Protein AF-A0A3M1MQ37-F1 (afdb_monomer)

Radius of gyration: 35.26 Å; Cα contacts (8 Å, |Δi|>4): 298; chains: 1; bounding box: 109×69×105 Å

pLDDT: mean 79.99, std 17.13, range [30.27, 96.44]

Foldseek 3Di:
DDDDDDDDDDDDDDDDDDPPPPPPDPPCVVVLVVLLVQLLDPDLVSNLVSLLSLLQCAPVSLVVLVVQLPDPRPSSVQSSVLSNVCSVVVPHCDPVCVVLSSCSSPDALVSLLVCLLVVVLVSSLVSCVVCVVRLQVCLDPVNVVSLVSSQVSCVVVVHSVSSVSVLQSSCDDPDPDDNDDLSNLLSCLVSVHDDDPVQCPDQQSVLSSCVSVVNLVVSCVTPHDLVSLVCSCPVVVVLLVLVDVVSLCSVLPDDDDLVSLLSSLVSCVSNVNPVVSVVSVCVNPPHDPDPDD

Solvent-accessible surface area (backbone atoms only — not comparable to full-atom values): 16924 Å² total; per-residue (Å²): 138,90,85,88,89,81,92,84,91,85,87,85,85,91,77,80,84,77,82,78,71,77,79,70,69,78,74,60,63,64,58,50,52,53,26,55,58,28,36,61,43,92,48,65,70,48,19,38,51,19,49,51,52,46,45,64,52,34,78,78,33,44,69,58,30,60,57,35,37,73,40,92,48,65,54,28,13,51,45,21,47,55,47,44,49,38,50,74,72,64,56,67,64,46,79,92,47,37,70,74,57,54,50,59,80,64,75,47,57,70,52,41,39,51,30,42,71,72,68,36,44,70,59,36,38,50,50,37,73,77,32,56,72,44,22,55,53,37,58,33,86,89,26,48,67,54,54,50,48,35,46,50,42,16,48,74,73,74,39,44,72,62,29,47,64,46,52,52,60,38,44,50,58,87,71,89,90,49,87,68,47,73,62,53,50,45,48,27,59,73,52,77,46,83,66,61,75,76,48,64,69,33,50,51,51,46,31,50,38,35,38,73,74,68,38,49,75,59,34,76,74,47,84,45,55,56,66,59,46,42,46,36,34,68,77,66,65,42,35,64,53,35,74,39,66,74,52,40,35,55,73,71,50,91,82,86,53,71,71,55,47,52,53,50,22,53,44,21,44,69,32,67,38,50,74,66,15,49,59,44,47,33,71,74,74,42,72,78,83,63,86,72,133

Nearest PDB structures (foldseek):
  2uy1-assembly1_B  TM=3.150E-01  e=2.001E+00  Encephalitozoon cuniculi
  5cl4-assembly1_A  TM=2.671E-01  e=3.781E+00  Bacillus cereus
  6u1s-assembly1_A  TM=1.904E-01  e=1.688E+00  synthetic construct
  5clc-assembly1_A  TM=2.198E-01  e=3.473E+00  Bacillus cereus

Secondary structure (DSSP, 8-state):
---------------------------SHHHHHHHHHHTT-SSHHHHHHHHHHHHHHGGGTHHHHHHHTT-SSHHHHHHHHHHHHHHHTT----HHHHHHHTTTTS--HHHHHHHHHTT-HHHHHHHHHH-HHHHHHHHSTTTHHHHHHHHHHHHHTT-GGGTHHHHHHHT--SSSS----HHHHHHHHHHTPPPPHHHHT-HHHHHHHHHHTT-HHHHTTSS--HHHHHHHHHHS--GGGGGSHHHHHHHH-S--SHHHHHHHHHHHHHTT-HHHHHHHHHHHH-S-S----

Mean predicted aligned error: 13.3 Å

Structure (mmCIF, N/CA/C/O backbone):
data_AF-A0A3M1MQ37-F1
#
_entry.id   AF-A0A3M1MQ37-F1
#
loop_
_atom_site.group_PDB
_atom_site.id
_atom_site.type_symbol
_atom_site.label_atom_id
_atom_site.label_alt_id
_atom_site.label_comp_id
_atom_site.label_asym_id
_atom_site.label_entity_id
_atom_site.label_seq_id
_atom_site.pdbx_PDB_ins_code
_atom_site.Cartn_x
_atom_site.Cartn_y
_atom_site.Cartn_z
_atom_site.occupancy
_atom_site.B_iso_or_equiv
_atom_site.auth_seq_id
_atom_site.auth_comp_id
_atom_site.auth_asym_id
_atom_site.auth_atom_id
_atom_site.pdbx_PDB_model_num
ATOM 1 N N . MET A 1 1 ? -58.929 -50.418 49.409 1.00 37.06 1 MET A N 1
ATOM 2 C CA . MET A 1 1 ? -58.175 -50.393 50.677 1.00 37.06 1 MET A CA 1
ATOM 3 C C . MET A 1 1 ? -58.368 -49.010 51.269 1.00 37.06 1 MET A C 1
ATOM 5 O O . MET A 1 1 ? -58.091 -48.027 50.597 1.00 37.06 1 MET A O 1
ATOM 9 N N . VAL A 1 2 ? -59.009 -48.964 52.429 1.00 32.38 2 VAL A N 1
ATOM 10 C CA . VAL A 1 2 ? -59.400 -47.765 53.182 1.00 32.38 2 VAL A CA 1
ATOM 11 C C . VAL A 1 2 ? -58.194 -47.285 53.990 1.00 32.38 2 VAL A C 1
ATOM 13 O O . VAL A 1 2 ? -57.529 -48.146 54.546 1.00 32.38 2 VAL A O 1
ATOM 16 N N . VAL A 1 3 ? -57.938 -45.972 54.062 1.00 33.81 3 VAL A N 1
ATOM 17 C CA . VAL A 1 3 ? -57.889 -45.176 55.312 1.00 33.81 3 VAL A CA 1
ATOM 18 C C . VAL A 1 3 ? -57.999 -43.688 54.949 1.00 33.81 3 VAL A C 1
ATOM 20 O O . VAL A 1 3 ? -57.174 -43.135 54.229 1.00 33.81 3 VAL A O 1
ATOM 23 N N . ILE A 1 4 ? -59.051 -43.071 55.484 1.00 40.31 4 ILE A N 1
ATOM 24 C CA . ILE A 1 4 ? -59.265 -41.633 55.669 1.00 40.31 4 ILE A CA 1
ATOM 25 C C . ILE A 1 4 ? -58.696 -41.278 57.048 1.00 40.31 4 ILE A C 1
ATOM 27 O O . ILE A 1 4 ? -59.030 -41.974 58.005 1.00 40.31 4 ILE A O 1
ATOM 31 N N . ILE A 1 5 ? -57.948 -40.176 57.178 1.00 42.94 5 ILE A N 1
ATOM 32 C CA . ILE A 1 5 ? -57.921 -39.380 58.418 1.00 42.94 5 ILE A CA 1
ATOM 33 C C . ILE A 1 5 ? -58.070 -37.898 58.056 1.00 42.94 5 ILE A C 1
ATOM 35 O O . ILE A 1 5 ? -57.398 -37.371 57.173 1.00 42.94 5 ILE A O 1
ATOM 39 N N . LEU A 1 6 ? -59.016 -37.280 58.756 1.00 37.94 6 LEU A N 1
ATOM 40 C CA . LEU A 1 6 ? -59.502 -35.910 58.703 1.00 37.94 6 LEU A CA 1
ATOM 41 C C . LEU A 1 6 ? -58.988 -35.132 59.935 1.00 37.94 6 LEU A C 1
ATOM 43 O O . LEU A 1 6 ? -58.930 -35.698 61.021 1.00 37.94 6 LEU A O 1
ATOM 47 N N . LEU A 1 7 ? -58.808 -33.818 59.742 1.00 36.22 7 LEU A N 1
ATOM 48 C CA . LEU A 1 7 ? -59.095 -32.694 60.662 1.00 36.22 7 LEU A CA 1
ATOM 49 C C . LEU A 1 7 ? -58.171 -32.324 61.844 1.00 36.22 7 LEU A C 1
ATOM 51 O O . LEU A 1 7 ? -57.808 -33.130 62.691 1.00 36.22 7 LEU A O 1
ATOM 55 N N . GLY A 1 8 ? -57.985 -30.998 61.944 1.00 31.66 8 GLY A N 1
ATOM 56 C CA . GLY A 1 8 ? -57.583 -30.190 63.107 1.00 31.66 8 GLY A CA 1
ATOM 57 C C . GLY A 1 8 ? -56.680 -29.036 62.639 1.00 31.66 8 GLY A C 1
ATOM 58 O O . GLY A 1 8 ? -55.602 -29.307 62.140 1.00 31.66 8 GLY A O 1
ATOM 59 N N . GLY A 1 9 ? -57.008 -27.738 62.641 1.00 34.12 9 GLY A N 1
ATOM 60 C CA . GLY A 1 9 ? -57.938 -26.944 63.446 1.00 34.12 9 GLY A CA 1
ATOM 61 C C . GLY A 1 9 ? -57.140 -26.018 64.383 1.00 34.12 9 GLY A C 1
ATOM 62 O O . GLY A 1 9 ? -56.700 -26.490 65.423 1.00 34.12 9 GLY A O 1
ATOM 63 N N . GLY A 1 10 ? -56.959 -24.730 64.035 1.00 30.27 10 GLY A N 1
ATOM 64 C CA . GLY A 1 10 ? -56.422 -23.696 64.947 1.00 30.27 10 GLY A CA 1
ATOM 65 C C . GLY A 1 10 ? -55.659 -22.522 64.292 1.00 30.27 10 GLY A C 1
ATOM 66 O O . GLY A 1 10 ? -54.492 -22.658 63.949 1.00 30.27 10 GLY A O 1
ATOM 67 N N . LEU A 1 11 ? -56.314 -21.360 64.154 1.00 38.59 11 LEU A N 1
ATOM 68 C CA . LEU A 1 11 ? -55.718 -20.006 64.011 1.00 38.59 11 LEU A CA 1
ATOM 69 C C . LEU A 1 11 ? -55.225 -19.499 65.396 1.00 38.59 11 LEU A C 1
ATOM 71 O O . LEU A 1 11 ? -55.596 -20.127 66.389 1.00 38.59 11 LEU A O 1
ATOM 75 N N . PRO A 1 12 ? -54.648 -18.285 65.573 1.00 50.25 12 PRO A N 1
ATOM 76 C CA . PRO A 1 12 ? -53.708 -17.463 64.782 1.00 50.25 12 PRO A CA 1
ATOM 77 C C . PRO A 1 12 ? -52.490 -16.994 65.637 1.00 50.25 12 PRO A C 1
ATOM 79 O O . PRO A 1 12 ? -52.609 -16.885 66.854 1.00 50.25 12 PRO A O 1
ATOM 82 N N . GLN A 1 13 ? -51.353 -16.579 65.050 1.00 41.38 13 GLN A N 1
ATOM 83 C CA . GLN A 1 13 ? -50.449 -15.655 65.767 1.00 41.38 13 GLN A CA 1
ATOM 84 C C . GLN A 1 13 ? -49.540 -14.827 64.851 1.00 41.38 13 GLN A C 1
ATOM 86 O O . GLN A 1 13 ? -48.860 -15.343 63.970 1.00 41.38 13 GLN A O 1
ATOM 91 N N . ALA A 1 14 ? -49.555 -13.519 65.097 1.00 41.97 14 ALA A N 1
ATOM 92 C CA . ALA A 1 14 ? -48.733 -12.506 64.461 1.00 41.97 14 ALA A CA 1
ATOM 93 C C . ALA A 1 14 ? -47.276 -12.541 64.960 1.00 41.97 14 ALA A C 1
ATOM 95 O O . ALA A 1 14 ? -47.032 -12.585 66.164 1.00 41.97 14 ALA A O 1
ATOM 96 N N . ALA A 1 15 ? -46.327 -12.400 64.037 1.00 39.06 15 ALA A N 1
ATOM 97 C CA . ALA A 1 15 ? -44.983 -11.874 64.274 1.00 39.06 15 ALA A CA 1
ATOM 98 C C . ALA A 1 15 ? -44.539 -11.232 62.951 1.00 39.06 15 ALA A C 1
ATOM 100 O O . ALA A 1 15 ? -44.493 -11.902 61.928 1.00 39.06 15 ALA A O 1
ATOM 101 N N . ARG A 1 16 ? -44.587 -9.898 62.895 1.00 39.06 16 ARG A N 1
ATOM 102 C CA . ARG A 1 16 ? -43.418 -9.002 62.900 1.00 39.06 16 ARG A CA 1
ATOM 103 C C . ARG A 1 16 ? -42.647 -9.047 61.585 1.00 39.06 16 ARG A C 1
ATOM 105 O O . ARG A 1 16 ? -42.160 -10.090 61.175 1.00 39.06 16 ARG A O 1
ATOM 112 N N . GLY A 1 17 ? -42.601 -7.878 60.954 1.00 38.47 17 GLY A N 1
ATOM 113 C CA . GLY A 1 17 ? -41.919 -7.663 59.697 1.00 38.47 17 GLY A CA 1
ATOM 114 C C . GLY A 1 17 ? -40.439 -7.984 59.793 1.00 38.47 17 GLY A C 1
ATOM 115 O O . GLY A 1 17 ? -39.802 -7.739 60.813 1.00 38.47 17 GLY A O 1
ATOM 116 N N . ASP A 1 18 ? -39.930 -8.475 58.681 1.00 37.28 18 ASP A N 1
ATOM 117 C CA . ASP A 1 18 ? -38.692 -7.955 58.149 1.00 37.28 18 ASP A CA 1
ATOM 118 C C . ASP A 1 18 ? -39.068 -7.377 56.792 1.00 37.28 18 ASP A C 1
ATOM 120 O O . ASP A 1 18 ? -39.414 -8.100 55.853 1.00 37.28 18 ASP A O 1
ATOM 124 N N . ASP A 1 19 ? -39.088 -6.046 56.736 1.00 36.53 19 ASP A N 1
ATOM 125 C CA . ASP A 1 19 ? -38.961 -5.323 55.487 1.00 36.53 19 ASP A CA 1
ATOM 126 C C . ASP A 1 19 ? -37.710 -5.875 54.809 1.00 36.53 19 ASP A C 1
ATOM 128 O O . ASP A 1 19 ? -36.582 -5.609 55.230 1.00 36.53 19 ASP A O 1
ATOM 132 N N . ALA A 1 20 ? -37.912 -6.683 53.771 1.00 38.84 20 ALA A N 1
ATOM 133 C CA . ALA A 1 20 ? -36.867 -7.011 52.829 1.00 38.84 20 ALA A CA 1
ATOM 134 C C . ALA A 1 20 ? -36.457 -5.691 52.172 1.00 38.84 20 ALA A C 1
ATOM 136 O O . ALA A 1 20 ? -37.026 -5.272 51.164 1.00 38.84 20 ALA A O 1
ATOM 137 N N . VAL A 1 21 ? -35.498 -5.007 52.801 1.00 41.81 21 VAL A N 1
ATOM 138 C CA . VAL A 1 21 ? -34.754 -3.898 52.224 1.00 41.81 21 VAL A CA 1
ATOM 139 C C . VAL A 1 21 ? -34.317 -4.388 50.850 1.00 41.81 21 VAL A C 1
ATOM 141 O O . VAL A 1 21 ? -33.541 -5.347 50.784 1.00 41.81 21 VAL A O 1
ATOM 144 N N . PRO A 1 22 ? -34.800 -3.796 49.742 1.00 39.81 22 PRO A N 1
ATOM 145 C CA . PRO A 1 22 ? -34.236 -4.113 48.451 1.00 39.81 22 PRO A CA 1
ATOM 146 C C . PRO A 1 22 ? -32.782 -3.675 48.549 1.00 39.81 22 PRO A C 1
ATOM 148 O O . PRO A 1 22 ? -32.481 -2.483 48.639 1.00 39.81 22 PRO A O 1
ATOM 151 N N . THR A 1 23 ? -31.878 -4.649 48.621 1.00 40.69 23 THR A N 1
ATOM 152 C CA . THR A 1 23 ? -30.448 -4.418 48.494 1.00 40.69 23 THR A CA 1
ATOM 153 C C . THR A 1 23 ? -30.259 -3.855 47.093 1.00 40.69 23 THR A C 1
ATOM 155 O O . THR A 1 23 ? -30.138 -4.596 46.121 1.00 40.69 23 THR A O 1
ATOM 158 N N . ARG A 1 24 ? -30.345 -2.524 46.967 1.00 41.53 24 ARG A N 1
ATOM 159 C CA . ARG A 1 24 ? -29.919 -1.797 45.779 1.00 41.53 24 ARG A CA 1
ATOM 160 C C . ARG A 1 24 ? -28.491 -2.256 45.546 1.00 41.53 24 ARG A C 1
ATOM 162 O O . ARG A 1 24 ? -27.618 -1.971 46.366 1.00 41.53 24 ARG A O 1
ATOM 169 N N . ALA A 1 25 ? -28.276 -2.998 44.462 1.00 45.44 25 ALA A N 1
ATOM 170 C CA . ALA A 1 25 ? -26.942 -3.170 43.920 1.00 45.44 25 ALA A CA 1
ATOM 171 C C . ALA A 1 25 ? -26.277 -1.781 43.909 1.00 45.44 25 ALA A C 1
ATOM 173 O O . ALA A 1 25 ? -26.968 -0.808 43.575 1.00 45.44 25 ALA A O 1
ATOM 174 N N . PRO A 1 26 ? -25.010 -1.650 44.343 1.00 51.53 26 PRO A N 1
ATOM 175 C CA . PRO A 1 26 ? -24.328 -0.362 44.321 1.00 51.53 26 PRO A CA 1
ATO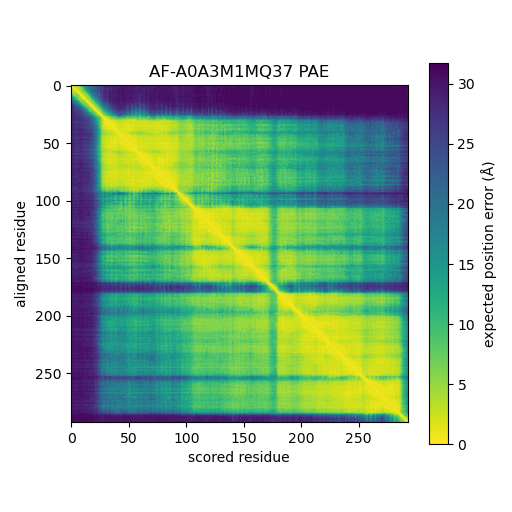M 176 C C . PRO A 1 26 ? -24.511 0.230 42.926 1.00 51.53 26 PRO A C 1
ATOM 178 O O . PRO A 1 26 ? -24.254 -0.456 41.934 1.00 51.53 26 PRO A O 1
ATOM 181 N N . SER A 1 27 ? -25.059 1.446 42.852 1.00 58.06 27 SER A N 1
ATOM 182 C CA . SER A 1 27 ? -25.330 2.097 41.574 1.00 58.06 27 SER A CA 1
ATOM 183 C C . SER A 1 27 ? -24.021 2.114 40.793 1.00 58.06 27 SER A C 1
ATOM 185 O O . SER A 1 27 ? -23.016 2.626 41.273 1.00 58.06 27 SER A O 1
ATOM 187 N N . GLN A 1 28 ? -23.998 1.470 39.629 1.00 66.69 28 GLN A N 1
ATOM 188 C CA . GLN A 1 28 ? -22.817 1.453 38.764 1.00 66.69 28 GLN A CA 1
ATOM 189 C C . GLN A 1 28 ? -22.604 2.822 38.097 1.00 66.69 28 GLN A C 1
ATOM 191 O O . GLN A 1 28 ? -21.494 3.138 37.686 1.00 66.69 28 GLN A O 1
ATOM 196 N N . GLU A 1 29 ? -23.643 3.663 38.063 1.00 71.06 29 GLU A N 1
ATOM 197 C CA . GLU A 1 29 ? -23.645 4.987 37.431 1.00 71.06 29 GLU A CA 1
ATOM 198 C C . GLU A 1 29 ? -22.519 5.937 37.886 1.00 71.06 29 GLU A C 1
ATOM 200 O O . GLU A 1 29 ? -21.883 6.517 37.008 1.00 71.06 29 GLU A O 1
ATOM 205 N N . PRO A 1 30 ? -22.196 6.097 39.189 1.00 79.44 30 PRO A N 1
ATOM 206 C CA . PRO A 1 30 ? -21.110 6.977 39.617 1.00 79.44 30 PRO A CA 1
ATOM 207 C C . PRO A 1 30 ? -19.746 6.465 39.149 1.00 79.44 30 PRO A C 1
ATOM 209 O O . PRO A 1 30 ? -18.933 7.247 38.679 1.00 79.44 30 PRO A O 1
ATOM 212 N N . ARG A 1 31 ? -19.524 5.142 39.188 1.00 87.12 31 ARG A N 1
ATOM 213 C CA . ARG A 1 31 ? -18.268 4.533 38.722 1.00 87.12 31 ARG A CA 1
ATOM 214 C C . ARG A 1 31 ? -18.069 4.700 37.220 1.00 87.12 31 ARG A C 1
ATOM 216 O O . ARG A 1 31 ? -16.971 5.019 36.785 1.00 87.12 31 ARG A O 1
ATOM 223 N N . VAL A 1 32 ? -19.133 4.524 36.433 1.00 88.12 32 VAL A N 1
ATOM 224 C CA . VAL A 1 32 ? -19.090 4.758 34.983 1.00 88.12 32 VAL A CA 1
ATOM 225 C C . VAL A 1 32 ? -18.778 6.228 34.691 1.00 88.12 32 VAL A C 1
ATOM 227 O O . VAL A 1 32 ? -17.932 6.512 33.850 1.00 88.12 32 VAL A O 1
ATOM 230 N N . ALA A 1 33 ? -19.412 7.168 35.397 1.00 88.31 33 ALA A N 1
ATOM 231 C CA . ALA A 1 33 ? -19.151 8.595 35.217 1.00 88.31 33 ALA A CA 1
ATOM 232 C C . ALA A 1 33 ? -17.704 8.980 35.577 1.00 88.31 33 ALA A C 1
ATOM 234 O O . ALA A 1 33 ? -17.053 9.684 34.803 1.00 88.31 33 ALA A O 1
ATOM 235 N N . ASP A 1 34 ? -17.188 8.477 36.702 1.00 90.44 34 ASP A N 1
ATOM 236 C CA . ASP A 1 34 ? -15.808 8.710 37.139 1.00 90.44 34 ASP A CA 1
ATOM 237 C C . ASP A 1 34 ? -14.800 8.149 36.128 1.00 90.44 34 ASP A C 1
ATOM 239 O O . ASP A 1 34 ? -13.839 8.827 35.759 1.00 90.44 34 ASP A O 1
ATOM 243 N N . ALA A 1 35 ? -15.050 6.946 35.608 1.00 92.19 35 ALA A N 1
ATOM 244 C CA . ALA A 1 35 ? -14.193 6.351 34.595 1.00 92.19 35 ALA A CA 1
ATOM 245 C C . ALA A 1 35 ? -14.260 7.118 33.258 1.00 92.19 35 ALA A C 1
ATOM 247 O O . ALA A 1 35 ? -13.225 7.338 32.639 1.00 92.19 35 ALA A O 1
ATOM 248 N N . ILE A 1 36 ? -15.424 7.632 32.834 1.00 92.88 36 ILE A N 1
ATOM 249 C CA . ILE A 1 36 ? -15.515 8.507 31.646 1.00 92.88 36 ILE A CA 1
ATOM 250 C C . ILE A 1 36 ? -14.687 9.788 31.824 1.00 92.88 36 ILE A C 1
ATOM 252 O O . ILE A 1 36 ? -14.005 10.204 30.889 1.00 92.88 36 ILE A O 1
ATOM 256 N N . LEU A 1 37 ? -14.704 10.402 33.011 1.00 91.50 37 LEU A N 1
ATOM 257 C CA . LEU A 1 37 ? -13.858 11.564 33.307 1.00 91.50 37 LEU A CA 1
ATOM 258 C C . LEU A 1 37 ? -12.366 11.202 33.304 1.00 91.50 37 LEU A C 1
ATOM 260 O O . LEU A 1 37 ? -11.545 11.989 32.835 1.00 91.50 37 LEU A O 1
ATOM 264 N N . GLY A 1 38 ? -12.020 10.001 33.775 1.00 91.06 38 GLY A N 1
ATOM 265 C CA . GLY A 1 38 ? -10.652 9.482 33.777 1.00 91.06 38 GLY A CA 1
ATOM 266 C C . GLY A 1 38 ? -10.043 9.272 32.385 1.00 91.06 38 GLY A C 1
ATOM 267 O O . GLY A 1 38 ? -8.819 9.251 32.269 1.00 91.06 38 GLY A O 1
ATOM 268 N N . LEU A 1 39 ? -10.854 9.179 31.321 1.00 89.94 39 LEU A N 1
ATOM 269 C CA . LEU A 1 39 ? -10.370 9.074 29.933 1.00 89.94 39 LEU A CA 1
ATOM 270 C C . LEU A 1 39 ? -9.624 10.327 29.443 1.00 89.94 39 LEU A C 1
ATOM 272 O O . LEU A 1 39 ? -8.881 10.241 28.470 1.00 89.94 39 LEU A O 1
ATOM 276 N N . ASP A 1 40 ? -9.806 11.466 30.112 1.00 91.81 40 ASP A N 1
ATOM 277 C CA . ASP A 1 40 ? -9.171 12.755 29.796 1.00 91.81 40 ASP A CA 1
ATOM 278 C C . ASP A 1 40 ? -8.031 13.109 30.762 1.00 91.81 40 ASP A C 1
ATOM 280 O O . ASP A 1 40 ? -7.583 14.250 30.810 1.00 91.81 40 ASP A O 1
ATOM 284 N N . ALA A 1 41 ? -7.614 12.167 31.614 1.00 90.25 41 ALA A N 1
ATOM 285 C CA . ALA A 1 41 ? -6.530 12.406 32.559 1.00 90.25 41 ALA A CA 1
ATOM 286 C C . ALA A 1 41 ? -5.213 12.679 31.816 1.00 90.25 41 ALA A C 1
ATOM 288 O O . ALA A 1 41 ? -4.928 12.027 30.815 1.00 90.25 41 ALA A O 1
ATOM 289 N N . ASP A 1 42 ? -4.364 13.569 32.335 1.00 86.94 42 ASP A N 1
ATOM 290 C CA . ASP A 1 42 ? -3.048 13.849 31.735 1.00 86.94 42 ASP A CA 1
ATOM 291 C C . ASP A 1 42 ? -2.117 12.621 31.774 1.00 86.94 42 ASP A C 1
ATOM 293 O O . ASP A 1 42 ? -1.327 12.387 30.853 1.00 86.94 42 ASP A O 1
ATOM 297 N N . ASP A 1 43 ? -2.246 11.791 32.814 1.00 89.62 43 ASP A N 1
ATOM 298 C CA . ASP A 1 43 ? -1.485 10.554 32.985 1.00 89.62 43 ASP A CA 1
ATOM 299 C C . ASP A 1 43 ? -2.066 9.405 32.144 1.00 89.62 43 ASP A C 1
ATOM 301 O O . ASP A 1 43 ? -3.217 8.988 32.314 1.00 89.62 43 ASP A O 1
ATOM 305 N N . PHE A 1 44 ? -1.227 8.832 31.277 1.00 84.56 44 PHE A N 1
ATOM 306 C CA . PHE A 1 44 ? -1.567 7.663 30.470 1.00 84.56 44 PHE A CA 1
ATOM 307 C C . PHE A 1 44 ? -2.024 6.472 31.323 1.00 84.56 44 PHE A C 1
ATOM 309 O O . PHE A 1 44 ? -2.965 5.774 30.941 1.00 84.56 44 PHE A O 1
ATOM 316 N N . ALA A 1 45 ? -1.400 6.230 32.482 1.00 85.94 45 ALA A N 1
ATOM 317 C CA . ALA A 1 45 ? -1.771 5.104 33.339 1.00 85.94 45 ALA A CA 1
ATOM 318 C C . ALA A 1 45 ? -3.199 5.259 33.887 1.00 85.94 45 ALA A C 1
ATOM 320 O O . ALA A 1 45 ? -3.950 4.278 33.946 1.00 85.94 45 ALA A O 1
ATOM 321 N N . MET A 1 46 ? -3.604 6.490 34.213 1.00 88.88 46 MET A N 1
ATOM 322 C CA . MET A 1 46 ? -4.975 6.804 34.616 1.00 88.88 46 MET A CA 1
ATOM 323 C C . MET A 1 46 ? -5.962 6.629 33.460 1.00 88.88 46 MET A C 1
ATOM 325 O O . MET A 1 46 ? -6.958 5.926 33.640 1.00 88.88 46 MET A O 1
ATOM 329 N N . ARG A 1 47 ? -5.660 7.161 32.263 1.00 89.69 47 ARG A N 1
ATOM 330 C CA . ARG A 1 47 ? -6.515 6.967 31.074 1.00 89.69 47 ARG A CA 1
ATOM 331 C C . ARG A 1 47 ? -6.712 5.488 30.759 1.00 89.69 47 ARG A C 1
ATOM 333 O O . ARG A 1 47 ? -7.835 5.038 30.543 1.00 89.69 47 ARG A O 1
ATOM 340 N N . ARG A 1 48 ? -5.626 4.709 30.780 1.00 85.88 48 ARG A N 1
ATOM 341 C CA . ARG A 1 48 ? -5.653 3.259 30.545 1.00 85.88 48 ARG A CA 1
ATOM 342 C C . ARG A 1 48 ? -6.495 2.532 31.586 1.00 85.88 48 ARG A C 1
ATOM 344 O O . ARG A 1 48 ? -7.256 1.641 31.226 1.00 85.88 48 ARG A O 1
ATOM 351 N N . THR A 1 49 ? -6.372 2.901 32.859 1.00 88.31 49 THR A N 1
ATOM 352 C CA . THR A 1 49 ? -7.159 2.289 33.941 1.00 88.31 49 THR A CA 1
ATOM 353 C C . THR A 1 49 ? -8.647 2.562 33.752 1.00 88.31 49 THR A C 1
ATOM 355 O O . THR A 1 49 ? -9.435 1.622 33.762 1.00 88.31 49 THR A O 1
ATOM 358 N N . ALA A 1 50 ? -9.013 3.815 33.479 1.00 90.62 50 ALA A N 1
ATOM 359 C CA . ALA A 1 50 ? -10.383 4.213 33.179 1.00 90.62 50 ALA A CA 1
ATOM 360 C C . ALA A 1 50 ? -10.961 3.474 31.959 1.00 90.62 50 ALA A C 1
ATOM 362 O O . ALA A 1 50 ? -12.079 2.964 32.006 1.00 90.62 50 ALA A O 1
ATOM 363 N N . PHE A 1 51 ? -10.180 3.359 30.881 1.00 90.31 51 PHE A N 1
ATOM 364 C CA . PHE A 1 51 ? -10.581 2.627 29.680 1.00 90.31 51 PHE A CA 1
ATOM 365 C C . PHE A 1 51 ? -10.834 1.144 29.969 1.00 90.31 51 PHE A C 1
ATOM 367 O O . PHE A 1 51 ? -11.875 0.611 29.592 1.00 90.31 51 PHE A O 1
ATOM 374 N N . LEU A 1 52 ? -9.905 0.480 30.664 1.00 88.44 52 LEU A N 1
ATOM 375 C CA . LEU A 1 52 ? -10.045 -0.928 31.037 1.00 88.44 52 LEU A CA 1
ATOM 376 C C . LEU A 1 52 ? -11.225 -1.152 31.985 1.00 88.44 52 LEU A C 1
ATOM 378 O O . LEU A 1 52 ? -11.932 -2.143 31.836 1.00 88.44 52 LEU A O 1
ATOM 382 N N . GLU A 1 53 ? -11.461 -0.240 32.926 1.00 90.00 53 GLU A N 1
ATOM 383 C CA . GLU A 1 53 ? -12.593 -0.316 33.848 1.00 90.00 53 GLU A CA 1
ATOM 384 C C . GLU A 1 53 ? -13.929 -0.235 33.095 1.00 90.00 53 GLU A C 1
ATOM 386 O O . GLU A 1 53 ? -14.776 -1.118 33.252 1.00 90.00 53 GLU A O 1
ATOM 391 N N . LEU A 1 54 ? -14.097 0.751 32.206 1.00 90.94 54 LEU A N 1
ATOM 392 C CA . LEU A 1 54 ? -15.295 0.859 31.366 1.00 90.94 54 LEU A CA 1
ATOM 393 C C . LEU A 1 54 ? -15.468 -0.362 30.454 1.00 90.94 54 LEU A C 1
ATOM 395 O O . LEU A 1 54 ? -16.586 -0.824 30.235 1.00 90.94 54 LEU A O 1
ATOM 399 N N . TRP A 1 55 ? -14.368 -0.916 29.945 1.00 89.75 55 TRP A N 1
ATOM 400 C CA . TRP A 1 55 ? -14.412 -2.104 29.102 1.00 89.75 55 TRP A CA 1
ATOM 401 C C . TRP A 1 55 ? -14.806 -3.367 29.874 1.00 89.75 55 TRP A C 1
ATOM 403 O O . TRP A 1 55 ? -15.624 -4.154 29.397 1.00 89.75 55 TRP A O 1
ATOM 413 N N . GLN A 1 56 ? -14.301 -3.538 31.098 1.00 88.94 56 GLN A N 1
ATOM 414 C CA . GLN A 1 56 ? -14.688 -4.633 31.993 1.00 88.94 56 GLN A CA 1
ATOM 415 C C . GLN A 1 56 ? -16.166 -4.564 32.397 1.00 88.94 56 GLN A C 1
ATOM 417 O O . GLN A 1 56 ? -16.795 -5.605 32.589 1.00 88.94 56 GLN A O 1
ATOM 422 N N . MET A 1 57 ? -16.738 -3.359 32.492 1.00 90.12 57 MET A N 1
ATOM 423 C CA . MET A 1 57 ? -18.172 -3.166 32.738 1.00 90.12 57 MET A CA 1
ATOM 424 C C . MET A 1 57 ? -19.050 -3.624 31.559 1.00 90.12 57 MET A C 1
ATOM 426 O O . MET A 1 57 ? -20.232 -3.919 31.754 1.00 90.12 57 MET A O 1
ATOM 430 N N . GLY A 1 58 ? -18.488 -3.741 30.352 1.00 88.06 58 GLY A N 1
ATOM 431 C CA . GLY A 1 58 ? -19.168 -4.322 29.199 1.00 88.06 58 GLY A CA 1
ATOM 432 C C . GLY A 1 58 ? -20.387 -3.512 28.737 1.00 88.06 58 GLY A C 1
ATOM 433 O O . GLY A 1 58 ? -20.397 -2.283 28.759 1.00 88.06 58 GLY A O 1
ATOM 434 N N . GLU A 1 59 ? -21.454 -4.221 28.361 1.00 88.12 59 GLU A N 1
ATOM 435 C CA . GLU A 1 59 ? -22.748 -3.660 27.928 1.00 88.12 59 GLU A CA 1
ATOM 436 C C . GLU A 1 59 ? -23.336 -2.623 28.902 1.00 88.12 59 GLU A C 1
ATOM 438 O O . GLU A 1 59 ? -24.008 -1.684 28.479 1.00 88.12 59 GLU A O 1
ATOM 443 N N . ALA A 1 60 ? -23.061 -2.746 30.206 1.00 88.25 60 ALA A N 1
ATOM 444 C CA . ALA A 1 60 ? -23.572 -1.808 31.204 1.00 88.25 60 ALA A CA 1
ATOM 445 C C . ALA A 1 60 ? -22.999 -0.387 31.034 1.00 88.25 60 ALA A C 1
ATOM 447 O O . ALA A 1 60 ? -23.680 0.588 31.349 1.00 88.25 60 ALA A O 1
ATOM 448 N N . ALA A 1 61 ? -21.777 -0.255 30.506 1.00 90.56 61 ALA A N 1
ATOM 449 C CA . ALA A 1 61 ? -21.152 1.039 30.236 1.00 90.56 61 ALA A CA 1
ATOM 450 C C . ALA A 1 61 ? -21.577 1.642 28.884 1.00 90.56 61 ALA A C 1
ATOM 452 O O . ALA A 1 61 ? -21.441 2.851 28.683 1.00 90.56 61 ALA A O 1
ATOM 453 N N . LEU A 1 62 ? -22.131 0.838 27.965 1.00 90.81 62 LEU A N 1
ATOM 454 C CA . LEU A 1 62 ? -22.399 1.234 26.578 1.00 90.81 62 LEU A CA 1
ATOM 455 C C . LEU A 1 62 ? -23.245 2.518 26.432 1.00 90.81 62 LEU A C 1
ATOM 457 O O . LEU A 1 62 ? -22.888 3.356 25.599 1.00 90.81 62 LEU A O 1
ATOM 461 N N . PRO A 1 63 ? -24.319 2.754 27.220 1.00 92.00 63 PRO A N 1
ATOM 462 C CA . PRO A 1 63 ? -25.088 3.996 27.122 1.00 92.00 63 PRO A CA 1
ATOM 463 C C . PRO A 1 63 ? -24.256 5.246 27.438 1.00 92.00 63 PRO A C 1
ATOM 465 O O . PRO A 1 63 ? -24.372 6.260 26.749 1.00 92.00 63 PRO A O 1
ATOM 468 N N . ALA A 1 64 ? -23.392 5.171 28.453 1.00 91.69 64 ALA A N 1
ATOM 469 C CA . ALA A 1 64 ? -22.535 6.283 28.853 1.00 91.69 64 ALA A CA 1
ATOM 470 C C . ALA A 1 64 ? -21.390 6.500 27.857 1.00 91.69 64 ALA A C 1
ATOM 472 O O . ALA A 1 64 ? -21.099 7.639 27.497 1.00 91.69 64 ALA A O 1
ATOM 473 N N . VAL A 1 65 ? -20.796 5.415 27.352 1.00 92.25 65 VAL A N 1
ATOM 474 C CA . VAL A 1 65 ? -19.765 5.460 26.306 1.00 92.25 65 VAL A CA 1
ATOM 475 C C . VAL A 1 65 ? -20.314 6.123 25.034 1.00 92.25 65 VAL A C 1
ATOM 477 O O . VAL A 1 65 ? -19.689 7.030 24.489 1.00 92.25 65 VAL A O 1
ATOM 480 N N . ARG A 1 66 ? -21.539 5.780 24.615 1.00 93.62 66 ARG A N 1
ATOM 481 C CA . ARG A 1 66 ? -22.225 6.435 23.484 1.00 93.62 66 ARG A CA 1
ATOM 482 C C . ARG A 1 66 ? -22.417 7.932 23.674 1.00 93.62 66 ARG A C 1
ATOM 484 O O . ARG A 1 66 ? -22.230 8.701 22.733 1.00 93.62 66 ARG A O 1
ATOM 491 N N . ALA A 1 67 ? -22.800 8.351 24.877 1.00 90.94 67 ALA A N 1
ATOM 492 C CA . ALA A 1 67 ? -22.925 9.769 25.191 1.00 90.94 67 ALA A CA 1
ATOM 493 C C . ALA A 1 67 ? -21.553 10.467 25.141 1.00 90.94 67 ALA A C 1
ATOM 495 O O . ALA A 1 67 ? -21.427 11.543 24.554 1.00 90.94 67 ALA A O 1
ATOM 496 N N . ALA A 1 68 ? -20.520 9.825 25.690 1.00 92.50 68 ALA A N 1
ATOM 497 C CA . ALA A 1 68 ? -19.159 10.345 25.757 1.00 92.50 68 ALA A CA 1
ATOM 498 C C . ALA A 1 68 ? -18.470 10.470 24.388 1.00 92.50 68 ALA A C 1
ATOM 500 O O . ALA A 1 68 ? -17.627 11.350 24.220 1.00 92.50 68 ALA A O 1
ATOM 501 N N . ARG A 1 69 ? -18.868 9.679 23.382 1.00 91.31 69 ARG A N 1
ATOM 502 C CA . ARG A 1 69 ? -18.381 9.813 21.996 1.00 91.31 69 ARG A CA 1
ATOM 503 C C . ARG A 1 69 ? -18.606 11.210 21.411 1.00 91.31 69 ARG A C 1
ATOM 505 O O . ARG A 1 69 ? -17.818 11.672 20.597 1.00 91.31 69 ARG A O 1
ATOM 512 N N . ASN A 1 70 ? -19.667 11.894 21.838 1.00 90.00 70 ASN A N 1
ATOM 513 C CA . ASN A 1 70 ? -19.991 13.251 21.391 1.00 90.00 70 ASN A CA 1
ATOM 514 C C . ASN A 1 70 ? -19.434 14.332 22.339 1.00 90.00 70 ASN A C 1
ATOM 516 O O . ASN A 1 70 ? -19.890 15.476 22.312 1.00 90.00 70 ASN A O 1
ATOM 520 N N . SER A 1 71 ? -18.493 13.975 23.221 1.00 91.31 71 SER A N 1
ATOM 521 C CA . SER A 1 71 ? -17.860 14.914 24.145 1.00 91.31 71 SER A CA 1
ATOM 522 C C . SER A 1 71 ? -17.090 16.000 23.383 1.00 91.31 71 SER A C 1
ATOM 524 O O . SER A 1 71 ? -16.414 15.696 22.401 1.00 91.31 71 SER A O 1
ATOM 526 N N . PRO A 1 72 ? -17.103 17.263 23.849 1.00 88.69 72 PRO A N 1
ATOM 527 C CA . PRO A 1 72 ? -16.244 18.308 23.292 1.00 88.69 72 PRO A CA 1
ATOM 528 C C . PRO A 1 72 ? -14.754 18.065 23.579 1.00 88.69 72 PRO A C 1
ATOM 530 O O . PRO A 1 72 ? -13.897 18.715 22.982 1.00 88.69 72 PRO A O 1
ATOM 533 N N . ARG A 1 73 ? -14.425 17.156 24.508 1.00 90.25 73 ARG A N 1
ATOM 534 C CA . ARG A 1 73 ? -13.044 16.779 24.809 1.00 90.25 73 ARG A CA 1
ATOM 535 C C . ARG A 1 73 ? -12.605 15.664 23.869 1.00 90.25 73 ARG A C 1
ATOM 537 O O . ARG A 1 73 ? -13.126 14.553 23.945 1.00 90.25 73 ARG A O 1
ATOM 544 N N . VAL A 1 74 ? -11.639 15.971 23.004 1.00 85.50 74 VAL A N 1
ATOM 545 C CA . VAL A 1 74 ? -11.190 15.079 21.921 1.00 85.50 74 VAL A CA 1
ATOM 546 C C . VAL A 1 74 ? -10.717 13.723 22.450 1.00 85.50 74 VAL A C 1
ATOM 548 O O . VAL A 1 74 ? -11.073 12.703 21.870 1.00 85.50 74 VAL A O 1
ATOM 551 N N . GLN A 1 75 ? -9.987 13.688 23.571 1.00 86.06 75 GLN A N 1
ATOM 552 C CA . GLN A 1 75 ? -9.498 12.431 24.151 1.00 86.06 75 GLN A CA 1
ATOM 553 C C . GLN A 1 75 ? -10.644 11.538 24.640 1.00 86.06 75 GLN A C 1
ATOM 555 O O . GLN A 1 75 ? -10.679 10.360 24.290 1.00 86.06 75 GLN A O 1
ATOM 560 N N . ILE A 1 76 ? -11.625 12.099 25.361 1.00 90.12 76 ILE A N 1
ATOM 561 C CA . ILE A 1 76 ? -12.831 11.359 25.770 1.00 90.12 76 ILE A CA 1
ATOM 562 C C . ILE A 1 76 ? -13.578 10.843 24.541 1.00 90.12 76 ILE A C 1
ATOM 564 O O . ILE A 1 76 ? -13.925 9.667 24.495 1.00 90.12 76 ILE A O 1
ATOM 568 N N . ALA A 1 77 ? -13.818 11.705 23.549 1.00 87.06 77 ALA A N 1
ATOM 569 C CA . ALA A 1 77 ? -14.572 11.348 22.352 1.00 87.06 77 ALA A CA 1
ATOM 570 C C . ALA A 1 77 ? -13.914 10.191 21.583 1.00 87.06 77 ALA A C 1
ATOM 572 O O . ALA A 1 77 ? -14.592 9.229 21.224 1.00 87.06 77 ALA A O 1
ATOM 573 N N . GLN A 1 78 ? -12.593 10.247 21.387 1.00 84.25 78 GLN A N 1
ATOM 574 C CA . GLN A 1 78 ? -11.824 9.204 20.704 1.00 84.25 78 GLN A CA 1
ATOM 575 C C . GLN A 1 78 ? -11.787 7.898 21.504 1.00 84.25 78 GLN A C 1
ATOM 577 O O . GLN A 1 78 ? -12.088 6.838 20.959 1.00 84.25 78 GLN A O 1
ATOM 582 N N . ALA A 1 79 ? -11.473 7.962 22.801 1.00 87.19 79 ALA A N 1
ATOM 583 C CA . ALA A 1 79 ? -11.439 6.782 23.659 1.00 87.19 79 ALA A CA 1
ATOM 584 C C . ALA A 1 79 ? -12.816 6.105 23.745 1.00 87.19 79 ALA A C 1
ATOM 586 O O . ALA A 1 79 ? -12.917 4.883 23.640 1.00 87.19 79 ALA A O 1
ATOM 587 N N . ALA A 1 80 ? -13.884 6.895 23.873 1.00 90.00 80 ALA A N 1
ATOM 588 C CA . ALA A 1 80 ? -15.251 6.397 23.886 1.00 90.00 80 ALA A CA 1
ATOM 589 C C . ALA A 1 80 ? -15.670 5.808 22.531 1.00 90.00 80 ALA A C 1
ATOM 591 O O . ALA A 1 80 ? -16.335 4.777 22.516 1.00 90.00 80 ALA A O 1
ATOM 592 N N . ALA A 1 81 ? -15.253 6.398 21.404 1.00 86.38 81 ALA A N 1
ATOM 593 C CA . ALA A 1 81 ? -15.497 5.827 20.078 1.00 86.38 81 ALA A CA 1
ATOM 594 C C . ALA A 1 81 ? -14.853 4.438 19.941 1.00 86.38 81 ALA A C 1
ATOM 596 O O . ALA A 1 81 ? -15.532 3.482 19.573 1.00 86.38 81 ALA A O 1
ATOM 597 N N . THR A 1 82 ? -13.574 4.307 20.304 1.00 84.44 82 THR A N 1
ATOM 598 C CA . THR A 1 82 ? -12.857 3.022 20.286 1.00 84.44 82 THR A CA 1
ATOM 599 C C . THR A 1 82 ? -13.521 1.999 21.205 1.00 84.44 82 THR A C 1
ATOM 601 O O . THR A 1 82 ? -13.722 0.846 20.821 1.00 84.44 82 THR A O 1
ATOM 604 N N . LEU A 1 83 ? -13.887 2.414 22.420 1.00 88.31 83 LEU A N 1
ATOM 605 C CA . LEU A 1 83 ? -14.503 1.524 23.392 1.00 88.31 83 LEU A CA 1
ATOM 606 C C . LEU A 1 83 ? -15.904 1.073 22.967 1.00 88.31 83 LEU A C 1
ATOM 608 O O . LEU A 1 83 ? -16.238 -0.097 23.135 1.00 88.31 83 LEU A O 1
ATOM 612 N N . GLU A 1 84 ? -16.709 1.966 22.387 1.00 89.62 84 GLU A N 1
ATOM 613 C CA . GLU A 1 84 ? -18.017 1.608 21.836 1.00 89.62 84 GLU A CA 1
ATOM 614 C C . GLU A 1 84 ? -17.871 0.472 20.821 1.00 89.62 84 GLU A C 1
ATOM 616 O O . GLU A 1 84 ? -18.614 -0.502 20.893 1.00 89.62 84 GLU A O 1
ATOM 621 N N . GLN A 1 85 ? -16.883 0.554 19.927 1.00 83.31 85 GLN A N 1
ATOM 622 C CA . GLN A 1 85 ? 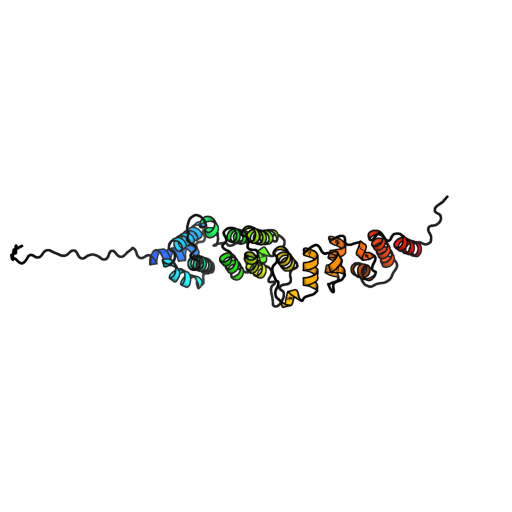-16.656 -0.481 18.919 1.00 83.31 85 GLN A CA 1
ATOM 623 C C . GLN A 1 85 ? -16.250 -1.815 19.541 1.00 83.31 85 GLN A C 1
ATOM 625 O O . GLN A 1 85 ? -16.830 -2.843 19.196 1.00 83.31 85 GLN A O 1
ATOM 630 N N . LEU A 1 86 ? -15.308 -1.814 20.493 1.00 84.12 86 LEU A N 1
ATOM 631 C CA . LEU A 1 86 ? -14.909 -3.033 21.210 1.00 84.12 86 LEU A CA 1
ATOM 632 C C . LEU A 1 86 ? -16.109 -3.731 21.859 1.00 84.12 86 LEU A C 1
ATOM 634 O O . LEU A 1 86 ? -16.252 -4.950 21.745 1.00 84.12 86 LEU A O 1
ATOM 638 N N . LEU A 1 87 ? -16.983 -2.950 22.497 1.00 85.69 87 LEU A N 1
ATOM 639 C CA . LEU A 1 87 ? -18.200 -3.451 23.125 1.00 85.69 87 LEU A CA 1
ATOM 640 C C . LEU A 1 87 ? -19.199 -3.985 22.088 1.00 85.69 87 LEU A C 1
ATOM 642 O O . LEU A 1 87 ? -19.701 -5.093 22.257 1.00 85.69 87 LEU A O 1
ATOM 646 N N . LEU A 1 88 ? -19.434 -3.259 20.988 1.00 84.44 88 LEU A N 1
ATOM 647 C CA . LEU A 1 88 ? -20.343 -3.676 19.911 1.00 84.44 88 LEU A CA 1
ATOM 648 C C . LEU A 1 88 ? -19.884 -4.946 19.186 1.00 84.44 88 LEU A C 1
ATOM 650 O O . LEU A 1 88 ? -20.715 -5.759 18.787 1.00 84.44 88 LEU A O 1
ATOM 654 N N . MET A 1 89 ? -18.573 -5.137 19.038 1.00 77.31 89 MET A N 1
ATOM 655 C CA . MET A 1 89 ? -17.987 -6.361 18.484 1.00 77.31 89 MET A CA 1
ATOM 656 C C . MET A 1 89 ? -17.976 -7.524 19.488 1.00 77.31 89 MET A C 1
ATOM 658 O O . MET A 1 89 ? -17.560 -8.630 19.146 1.00 77.31 89 MET A O 1
ATOM 662 N N . GLY A 1 90 ? -18.411 -7.297 20.733 1.00 77.38 90 GLY A N 1
ATOM 663 C CA . GLY A 1 90 ? -18.409 -8.307 21.787 1.00 77.38 90 GLY A CA 1
ATOM 664 C C . GLY A 1 90 ? -17.006 -8.725 22.230 1.00 77.38 90 GLY A C 1
ATOM 665 O O . GLY A 1 90 ? -16.853 -9.787 22.841 1.00 77.38 90 GLY A O 1
ATOM 666 N N . VAL A 1 91 ? -15.980 -7.915 21.938 1.00 77.50 91 VAL A N 1
ATOM 667 C CA . VAL A 1 91 ? -14.612 -8.179 22.389 1.00 77.50 91 VAL A CA 1
ATOM 668 C C . VAL A 1 91 ? -14.594 -7.977 23.896 1.00 77.50 91 VAL A C 1
ATOM 670 O O . VAL A 1 91 ? -14.778 -6.867 24.399 1.00 77.50 91 VAL A O 1
ATOM 673 N N . ARG A 1 92 ? -14.424 -9.067 24.643 1.00 76.56 92 ARG A N 1
ATOM 674 C CA . ARG A 1 92 ? -14.379 -9.008 26.104 1.00 76.56 92 ARG A CA 1
ATOM 675 C C . ARG A 1 92 ? -13.009 -8.506 26.540 1.00 76.56 92 ARG A C 1
ATOM 677 O O . ARG A 1 92 ? -12.008 -8.798 25.896 1.00 76.56 92 ARG A O 1
ATOM 684 N N . ALA A 1 93 ? -12.966 -7.814 27.672 1.00 71.19 93 ALA A N 1
ATOM 685 C CA . ALA A 1 93 ? -11.724 -7.417 28.330 1.00 71.19 93 ALA A CA 1
ATOM 686 C C . ALA A 1 93 ? -10.997 -8.616 28.982 1.00 71.19 93 ALA A C 1
ATOM 688 O O . ALA A 1 93 ? -10.464 -8.487 30.083 1.00 71.19 93 ALA A O 1
ATOM 689 N N . ASP A 1 94 ? -11.037 -9.804 28.368 1.00 68.44 94 ASP A N 1
ATOM 690 C CA . ASP A 1 94 ? -10.290 -10.951 28.865 1.00 68.44 94 ASP A CA 1
ATOM 691 C C . ASP A 1 94 ? -8.788 -10.795 28.568 1.00 68.44 94 ASP A C 1
ATOM 693 O O . ASP A 1 94 ? -8.356 -10.113 27.632 1.00 68.44 94 ASP A O 1
ATOM 697 N N . ASP A 1 95 ? -7.962 -11.396 29.426 1.00 56.44 95 ASP A N 1
ATOM 698 C CA . ASP A 1 95 ? -6.519 -11.122 29.485 1.00 56.44 95 ASP A CA 1
ATOM 699 C C . ASP A 1 95 ? -5.765 -11.412 28.178 1.00 56.44 95 ASP A C 1
ATOM 701 O O . ASP A 1 95 ? -4.661 -10.903 27.986 1.00 56.44 95 ASP A O 1
ATOM 705 N N . ARG A 1 96 ? -6.333 -12.205 27.256 1.00 64.12 96 ARG A N 1
ATOM 706 C CA . ARG A 1 96 ? -5.646 -12.574 26.008 1.00 64.12 96 ARG A CA 1
ATOM 707 C C . ARG A 1 96 ? -5.412 -11.391 25.076 1.00 64.12 96 ARG A C 1
ATOM 709 O O . ARG A 1 96 ? -4.416 -11.412 24.359 1.00 64.12 96 ARG A O 1
ATOM 716 N N . TYR A 1 97 ? -6.284 -10.385 25.102 1.00 63.94 97 TYR A N 1
ATOM 717 C CA . TYR A 1 97 ? -6.182 -9.217 24.223 1.00 63.94 97 TYR A CA 1
ATOM 718 C C . TYR A 1 97 ? -6.182 -7.891 24.987 1.00 63.94 97 TYR A C 1
ATOM 720 O O . TYR A 1 97 ? -5.841 -6.862 24.412 1.00 63.94 97 TYR A O 1
ATOM 728 N N . ALA A 1 98 ? -6.494 -7.890 26.289 1.00 64.50 98 ALA A N 1
ATOM 72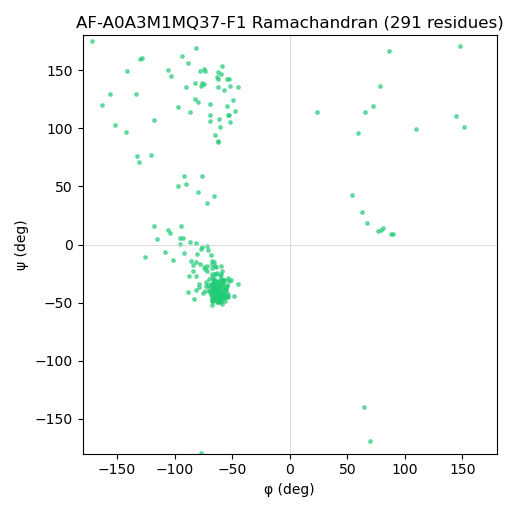9 C CA . ALA A 1 98 ? -6.534 -6.679 27.111 1.00 64.50 98 ALA A CA 1
ATOM 730 C C . ALA A 1 98 ? -5.199 -5.907 27.142 1.00 64.50 98 ALA A C 1
ATOM 732 O O . ALA A 1 98 ? -5.198 -4.677 27.220 1.00 64.50 98 ALA A O 1
ATOM 733 N N . ALA A 1 99 ? -4.061 -6.605 27.053 1.00 64.50 99 ALA A N 1
ATOM 734 C CA . ALA A 1 99 ? -2.749 -5.965 26.964 1.00 64.50 99 ALA A CA 1
ATOM 735 C C . ALA A 1 99 ? -2.574 -5.211 25.633 1.00 64.50 99 ALA A C 1
ATOM 737 O O . ALA A 1 99 ? -2.302 -4.014 25.667 1.00 64.50 99 ALA A O 1
ATOM 738 N N . ALA A 1 100 ? -2.817 -5.877 24.499 1.00 63.88 100 ALA A N 1
ATOM 739 C CA . ALA A 1 100 ? -2.742 -5.298 23.153 1.00 63.88 100 ALA A CA 1
ATOM 740 C C . ALA A 1 100 ? -3.740 -4.138 22.967 1.00 63.88 100 ALA A C 1
ATOM 742 O O . ALA A 1 100 ? -3.410 -3.055 22.484 1.00 63.88 100 ALA A O 1
ATOM 743 N N . LEU A 1 101 ? -4.975 -4.338 23.435 1.00 69.44 101 LEU A N 1
ATOM 744 C CA . LEU A 1 101 ? -6.093 -3.420 23.223 1.00 69.44 101 LEU A CA 1
ATOM 745 C C . LEU A 1 101 ? -6.138 -2.265 24.233 1.00 69.44 101 LEU A C 1
ATOM 747 O O . LEU A 1 101 ? -6.660 -1.195 23.927 1.00 69.44 101 LEU A O 1
ATOM 751 N N . GLY A 1 102 ? -5.527 -2.415 25.412 1.00 63.78 102 GLY A N 1
ATOM 752 C CA . GLY A 1 102 ? -5.420 -1.337 26.402 1.00 63.78 102 GLY A CA 1
ATOM 753 C C . GLY A 1 102 ? -4.561 -0.150 25.941 1.00 63.78 102 GLY A C 1
ATOM 754 O O . GLY A 1 102 ? -4.632 0.924 26.534 1.00 63.78 102 GLY A O 1
ATOM 755 N N . HIS A 1 103 ? -3.762 -0.320 24.882 1.00 66.38 103 HIS A N 1
ATOM 756 C CA . HIS A 1 103 ? -2.944 0.738 24.278 1.00 66.38 103 HIS A CA 1
ATOM 757 C C . HIS A 1 103 ? -3.610 1.429 23.074 1.00 66.38 103 HIS A C 1
ATOM 759 O O . HIS A 1 103 ? -2.976 2.292 22.455 1.00 66.38 103 HIS A O 1
ATOM 765 N N . LEU A 1 104 ? -4.876 1.106 22.771 1.00 68.69 104 LEU A N 1
ATOM 766 C CA . LEU A 1 104 ? -5.669 1.737 21.705 1.00 68.69 104 LEU A CA 1
ATOM 767 C C . LEU A 1 104 ? -6.087 3.183 21.996 1.00 68.69 104 LEU A C 1
ATOM 769 O O . LEU A 1 104 ? -6.652 3.841 21.129 1.00 68.69 104 LEU A O 1
ATOM 773 N N . LEU A 1 105 ? -5.789 3.690 23.193 1.00 68.75 105 LEU A N 1
ATOM 774 C CA . LEU A 1 105 ? -5.912 5.112 23.522 1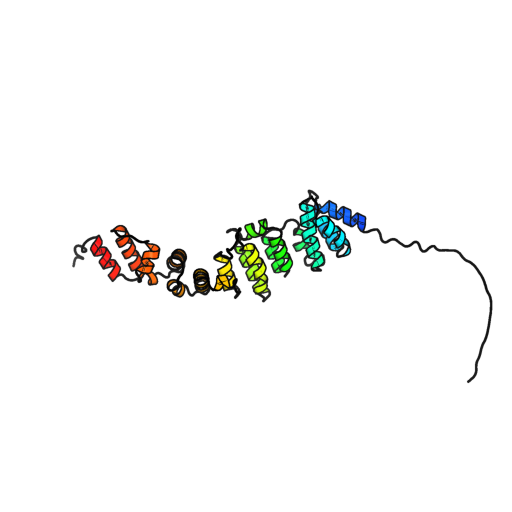.00 68.75 105 LEU A CA 1
ATOM 775 C C . LEU A 1 105 ? -4.949 5.989 22.709 1.00 68.75 105 LEU A C 1
ATOM 777 O O . LEU A 1 105 ? -5.220 7.164 22.490 1.00 68.75 105 LEU A O 1
ATOM 781 N N . GLU A 1 106 ? -3.836 5.414 22.253 1.00 75.44 106 GLU A N 1
ATOM 782 C CA . GLU A 1 106 ? -2.831 6.090 21.429 1.00 75.44 106 GLU A CA 1
ATOM 783 C C . GLU A 1 106 ? -2.519 5.207 20.216 1.00 75.44 106 GLU A C 1
ATOM 785 O O . GLU A 1 106 ? -1.479 4.545 20.185 1.00 75.44 106 GLU A O 1
ATOM 790 N N . PRO A 1 107 ? -3.447 5.080 19.257 1.00 77.38 107 PRO A N 1
ATOM 791 C CA . PRO A 1 107 ? -3.272 4.180 18.126 1.00 77.38 107 PRO A CA 1
ATOM 792 C C . PRO A 1 107 ? -2.059 4.614 17.284 1.00 77.38 107 PRO A C 1
ATOM 794 O O . PRO A 1 107 ? -1.847 5.798 17.044 1.00 77.38 107 PRO A O 1
ATOM 797 N N . THR A 1 108 ? -1.235 3.644 16.882 1.00 85.62 108 THR A N 1
ATOM 798 C CA . THR A 1 108 ? -0.037 3.832 16.047 1.00 85.62 108 THR A CA 1
ATOM 799 C C . THR A 1 108 ? -0.074 2.838 14.885 1.00 85.62 108 THR A C 1
ATOM 801 O O . THR A 1 108 ? -0.734 1.800 15.013 1.00 85.62 108 THR A O 1
ATOM 804 N N . PRO A 1 109 ? 0.670 3.070 13.788 1.00 87.00 109 PRO A N 1
ATOM 805 C CA . PRO A 1 109 ? 0.791 2.113 12.685 1.00 87.00 109 PRO A CA 1
ATOM 806 C C . PRO A 1 109 ? 1.102 0.677 13.131 1.00 87.00 109 PRO A C 1
ATOM 808 O O . PRO A 1 109 ? 0.458 -0.272 12.691 1.00 87.00 109 PRO A O 1
ATOM 811 N N . ALA A 1 110 ? 2.038 0.504 14.071 1.00 87.00 110 ALA A N 1
ATOM 812 C CA . ALA A 1 110 ? 2.413 -0.814 14.588 1.00 87.00 110 ALA A CA 1
ATOM 813 C C . ALA A 1 110 ? 1.250 -1.526 15.303 1.00 87.00 110 ALA A C 1
ATOM 815 O O . ALA A 1 110 ? 1.100 -2.741 15.191 1.00 87.00 110 ALA A O 1
ATOM 816 N N . LYS A 1 111 ? 0.384 -0.771 15.989 1.00 86.00 111 LYS A N 1
ATOM 817 C CA . LYS A 1 111 ? -0.794 -1.326 16.670 1.00 86.00 111 LYS A CA 1
ATOM 818 C C . LYS A 1 111 ? -1.851 -1.796 15.675 1.00 86.00 111 LYS A C 1
ATOM 820 O O . LYS A 1 111 ? -2.553 -2.757 15.958 1.00 86.00 111 LYS A O 1
ATOM 825 N N . ILE A 1 112 ? -1.938 -1.185 14.492 1.00 89.00 112 ILE A N 1
ATOM 826 C CA . ILE A 1 112 ? -2.803 -1.686 13.414 1.00 89.00 112 ILE A CA 1
ATOM 827 C C . ILE A 1 112 ? -2.360 -3.092 12.990 1.00 89.00 112 ILE A C 1
ATOM 829 O O . ILE A 1 112 ? -3.201 -3.980 12.861 1.00 89.00 112 ILE A O 1
ATOM 833 N N . VAL A 1 113 ? -1.050 -3.331 12.858 1.00 88.69 113 VAL A N 1
ATOM 834 C CA . VAL A 1 113 ? -0.509 -4.674 12.574 1.00 88.69 113 VAL A CA 1
ATOM 835 C C . VAL A 1 113 ? -0.828 -5.654 13.707 1.00 88.69 113 VAL A C 1
ATOM 837 O O . VAL A 1 113 ? -1.256 -6.776 13.445 1.00 88.69 113 VAL A O 1
ATOM 840 N N . GLU A 1 114 ? -0.681 -5.233 14.964 1.00 87.12 114 GLU A N 1
ATOM 841 C CA . GLU A 1 114 ? -1.003 -6.055 16.140 1.00 87.12 114 GLU A CA 1
ATOM 842 C C . GLU A 1 114 ? -2.488 -6.461 16.180 1.00 87.12 114 GLU A C 1
ATOM 844 O O . GLU A 1 114 ? -2.815 -7.624 16.421 1.00 87.12 114 GLU A O 1
ATOM 849 N N . LEU A 1 115 ? -3.401 -5.541 15.855 1.00 88.25 115 LEU A N 1
ATOM 850 C CA . LEU A 1 115 ? -4.825 -5.850 15.707 1.00 88.25 115 LEU A CA 1
ATOM 851 C C . LEU A 1 115 ? -5.070 -6.902 14.624 1.00 88.25 115 LEU A C 1
ATOM 853 O O . LEU A 1 115 ? -5.803 -7.866 14.859 1.00 88.25 115 LEU A O 1
ATOM 857 N N . CYS A 1 116 ? -4.421 -6.753 13.467 1.00 90.19 116 CYS A N 1
ATOM 858 C CA . CYS A 1 116 ? -4.490 -7.737 12.389 1.00 90.19 116 CYS A CA 1
ATOM 859 C C . CYS A 1 116 ? -3.985 -9.100 12.868 1.00 90.19 116 CYS A C 1
ATOM 861 O O . CYS A 1 116 ? -4.647 -10.108 12.633 1.00 90.19 116 CYS A O 1
ATOM 863 N N . HIS A 1 117 ? -2.879 -9.131 13.619 1.00 88.38 117 HIS A N 1
ATOM 864 C CA . HIS A 1 117 ? -2.293 -10.352 14.179 1.00 88.38 117 HIS A CA 1
ATOM 865 C C . HIS A 1 117 ? -3.248 -11.121 15.094 1.00 88.38 117 HIS A C 1
ATOM 867 O O . HIS A 1 117 ? -3.258 -12.355 15.111 1.00 88.38 117 HIS A O 1
ATOM 873 N N . HIS A 1 118 ? -4.094 -10.393 15.817 1.00 85.44 118 HIS A N 1
ATOM 874 C CA . HIS A 1 118 ? -5.124 -10.953 16.683 1.00 85.44 118 HIS A CA 1
ATOM 875 C C . HIS A 1 118 ? -6.454 -11.255 15.974 1.00 85.44 118 HIS A C 1
ATOM 877 O O . HIS A 1 118 ? -7.387 -11.725 16.623 1.00 85.44 118 HIS A O 1
ATOM 883 N N . GLY A 1 119 ? -6.545 -11.031 14.660 1.00 85.94 119 GLY A N 1
ATOM 884 C CA . GLY A 1 119 ? -7.758 -11.261 13.871 1.00 85.94 119 GLY A CA 1
ATOM 885 C C . GLY A 1 119 ? -8.804 -10.148 13.997 1.00 85.94 119 GLY A C 1
ATOM 886 O O . GLY A 1 119 ? -9.943 -10.328 13.573 1.00 85.94 119 GLY A O 1
ATOM 887 N N . LEU A 1 120 ? -8.439 -8.995 14.562 1.00 86.00 120 LEU A N 1
ATOM 888 C CA . LEU A 1 120 ? -9.327 -7.854 14.806 1.00 86.00 120 LEU A CA 1
ATOM 889 C C . LEU A 1 120 ? -9.344 -6.894 13.605 1.00 86.00 120 LEU A C 1
ATOM 891 O O . LEU A 1 120 ? -9.113 -5.692 13.737 1.00 86.00 120 LEU A O 1
ATOM 895 N N . TRP A 1 121 ? -9.605 -7.446 12.418 1.00 88.06 121 TRP A N 1
ATOM 896 C CA . TRP A 1 121 ? -9.547 -6.735 11.136 1.00 88.06 121 TRP A CA 1
ATOM 897 C C . TRP A 1 121 ? -10.561 -5.591 11.035 1.00 88.06 121 TRP A C 1
ATOM 899 O O . TRP A 1 121 ? -10.211 -4.501 10.584 1.00 88.06 121 TRP A O 1
ATOM 909 N N . ASP A 1 122 ? -11.789 -5.807 11.514 1.00 84.50 122 ASP A N 1
ATOM 910 C CA . ASP A 1 122 ? -12.843 -4.786 11.490 1.00 84.50 122 ASP A CA 1
ATOM 911 C C . ASP A 1 122 ? -12.484 -3.584 12.373 1.00 84.50 122 ASP A C 1
ATOM 913 O O . ASP A 1 122 ? -12.671 -2.434 11.972 1.00 84.50 122 ASP A O 1
ATOM 917 N N . LEU A 1 123 ? -11.889 -3.838 13.545 1.00 83.56 123 LEU A N 1
ATOM 918 C CA . LEU A 1 123 ? -11.411 -2.784 14.439 1.00 83.56 123 LEU A CA 1
ATOM 919 C C . LEU A 1 123 ? -10.260 -1.997 13.810 1.00 83.56 123 LEU A C 1
ATOM 921 O O . LEU A 1 123 ? -10.255 -0.769 13.862 1.00 83.56 123 LEU A O 1
ATOM 925 N N . ALA A 1 124 ? -9.297 -2.696 13.204 1.00 88.50 124 ALA A N 1
ATOM 926 C CA . ALA A 1 124 ? -8.189 -2.066 12.496 1.00 88.50 124 ALA A CA 1
ATOM 927 C C . ALA A 1 124 ? -8.699 -1.142 11.375 1.00 88.50 124 ALA A C 1
ATOM 929 O O . ALA A 1 124 ? -8.230 -0.012 11.250 1.00 88.50 124 ALA A O 1
ATOM 930 N N . ALA A 1 125 ? -9.701 -1.582 10.606 1.00 86.25 125 ALA A N 1
ATOM 931 C CA . ALA A 1 125 ? -10.249 -0.808 9.494 1.00 86.25 125 ALA A CA 1
ATOM 932 C C . ALA A 1 125 ? -10.975 0.448 9.969 1.00 86.25 125 ALA A C 1
ATOM 934 O O . ALA A 1 125 ? -10.757 1.528 9.427 1.00 86.25 125 ALA A O 1
ATOM 935 N N . GLN A 1 126 ? -11.782 0.330 11.020 1.00 81.56 126 GLN A N 1
ATOM 936 C CA . GLN A 1 126 ? -12.474 1.477 11.602 1.00 81.56 126 GLN A CA 1
ATOM 937 C C . GLN A 1 126 ? -11.518 2.468 12.274 1.00 81.56 126 GLN A C 1
ATOM 939 O O . GLN A 1 126 ? -11.746 3.677 12.219 1.00 81.56 126 GLN A O 1
ATOM 944 N N . LEU A 1 127 ? -10.438 1.985 12.898 1.00 83.88 127 LEU A N 1
ATOM 945 C CA . LEU A 1 127 ? -9.415 2.869 13.453 1.00 83.88 127 LEU A CA 1
ATOM 946 C C . LEU A 1 127 ? -8.752 3.692 12.353 1.00 83.88 127 LEU A C 1
ATOM 948 O O . LEU A 1 127 ? -8.643 4.898 12.516 1.00 83.88 127 LEU A O 1
ATOM 952 N N . LEU A 1 128 ? -8.391 3.084 11.222 1.00 85.00 128 LEU A N 1
ATOM 953 C CA . LEU A 1 128 ? -7.841 3.834 10.090 1.00 85.00 128 LEU A CA 1
ATOM 954 C C . LEU A 1 128 ? -8.846 4.822 9.485 1.00 85.00 128 LEU A C 1
ATOM 956 O O . LEU A 1 128 ? -8.466 5.938 9.148 1.00 85.00 128 LEU A O 1
ATOM 960 N N . ASP A 1 129 ? -10.123 4.445 9.382 1.00 82.62 129 ASP A N 1
ATOM 961 C CA . ASP A 1 129 ? -11.174 5.317 8.835 1.00 82.62 129 ASP A CA 1
ATOM 962 C C . ASP A 1 129 ? -11.463 6.522 9.751 1.00 82.62 129 ASP A C 1
ATOM 964 O O . ASP A 1 129 ? -11.720 7.629 9.285 1.00 82.62 129 ASP A O 1
ATOM 968 N N . SER A 1 130 ? -11.363 6.335 11.072 1.00 78.69 130 SER A N 1
ATOM 969 C CA . SER A 1 130 ? -11.555 7.404 12.065 1.00 78.69 130 SER A CA 1
ATOM 970 C C . SER A 1 130 ? -10.296 8.232 12.357 1.00 78.69 130 SER A C 1
ATOM 972 O O . SER A 1 130 ? -10.397 9.303 12.963 1.00 78.69 130 SER A O 1
ATOM 974 N N . ARG A 1 131 ? -9.115 7.755 11.943 1.00 81.25 131 ARG A N 1
ATOM 975 C CA . ARG A 1 131 ? -7.798 8.361 12.196 1.00 81.25 131 ARG A CA 1
ATOM 976 C C . ARG A 1 131 ? -6.977 8.424 10.901 1.00 81.25 131 ARG A C 1
ATOM 978 O O . ARG A 1 131 ? -6.051 7.626 10.719 1.00 81.25 131 ARG A O 1
ATOM 985 N N . PRO A 1 132 ? -7.290 9.374 9.998 1.00 81.62 132 PRO A N 1
ATOM 986 C CA . PRO A 1 132 ? -6.574 9.515 8.730 1.00 81.62 132 PRO A CA 1
ATOM 987 C C . PRO A 1 132 ? -5.079 9.806 8.927 1.00 81.62 132 PRO A C 1
ATOM 989 O O . PRO A 1 132 ? -4.271 9.384 8.108 1.00 81.62 132 PRO A O 1
ATOM 992 N N . ASP A 1 133 ? -4.698 10.414 10.057 1.00 83.00 133 ASP A N 1
ATOM 993 C CA . ASP A 1 133 ? -3.304 10.636 10.458 1.00 83.00 133 ASP A CA 1
ATOM 994 C C . ASP A 1 133 ? -2.479 9.338 10.489 1.00 83.00 133 ASP A C 1
ATOM 996 O O . ASP A 1 133 ? -1.325 9.312 10.068 1.00 83.00 133 ASP A O 1
ATOM 1000 N N . ILE A 1 134 ? -3.083 8.232 10.927 1.00 84.69 134 ILE A N 1
ATOM 1001 C CA . ILE A 1 134 ? -2.415 6.925 11.018 1.00 84.69 134 ILE A CA 1
ATOM 1002 C C . ILE A 1 134 ? -2.332 6.258 9.649 1.00 84.69 134 ILE A C 1
ATOM 1004 O O . ILE A 1 134 ? -1.344 5.588 9.346 1.00 84.69 134 ILE A O 1
ATOM 1008 N N . ALA A 1 135 ? -3.368 6.423 8.824 1.00 82.25 135 ALA A N 1
ATOM 1009 C CA . ALA A 1 135 ? -3.367 5.919 7.457 1.00 82.25 135 ALA A CA 1
ATOM 1010 C C . ALA A 1 135 ? -2.266 6.599 6.627 1.00 82.25 135 ALA A C 1
ATOM 1012 O O . ALA A 1 135 ? -1.497 5.912 5.956 1.00 82.25 135 ALA A O 1
ATOM 1013 N N . GLU A 1 136 ? -2.123 7.921 6.748 1.00 81.31 136 GLU A N 1
ATOM 1014 C CA . GLU A 1 136 ? -1.031 8.681 6.129 1.00 81.31 136 GLU A CA 1
ATOM 1015 C C . GLU A 1 136 ? 0.344 8.215 6.629 1.00 81.31 136 GLU A C 1
ATOM 1017 O O . GLU A 1 136 ? 1.259 8.000 5.829 1.00 81.31 136 GLU A O 1
ATOM 1022 N N . GLU A 1 137 ? 0.497 7.992 7.938 1.00 83.94 1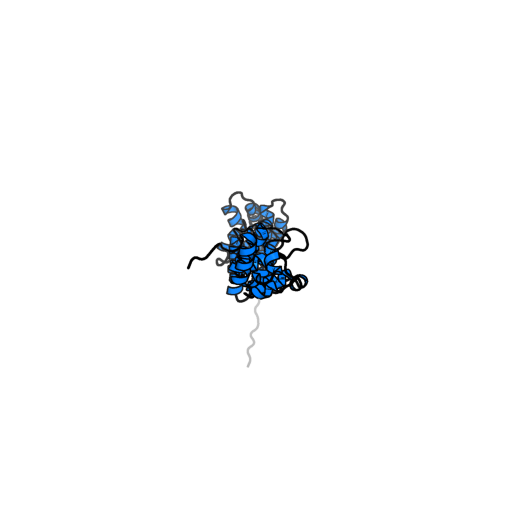37 GLU A N 1
ATOM 1023 C CA . GLU A 1 137 ? 1.755 7.504 8.508 1.00 83.94 137 GLU A CA 1
ATOM 1024 C C . GLU A 1 137 ? 2.113 6.096 7.997 1.00 83.94 137 GLU A C 1
ATOM 1026 O O . GLU A 1 137 ? 3.267 5.854 7.638 1.00 83.94 137 GLU A O 1
ATOM 1031 N N . LEU A 1 138 ? 1.136 5.186 7.890 1.00 81.50 138 LEU A N 1
ATOM 1032 C CA . LEU A 1 138 ? 1.313 3.848 7.305 1.00 81.50 138 LEU A CA 1
ATOM 1033 C C . LEU A 1 138 ? 1.718 3.889 5.827 1.00 81.50 138 LEU A C 1
ATOM 1035 O O . LEU A 1 138 ? 2.433 2.995 5.373 1.00 81.50 138 LEU A O 1
ATOM 1039 N N . TYR A 1 139 ? 1.267 4.901 5.084 1.00 76.69 139 TYR A N 1
ATOM 1040 C CA . TYR A 1 139 ? 1.617 5.086 3.676 1.00 76.69 139 TYR A CA 1
ATOM 1041 C C . TYR A 1 139 ? 3.026 5.670 3.474 1.00 76.69 139 TYR A C 1
ATOM 1043 O O . TYR A 1 139 ? 3.580 5.584 2.378 1.00 76.69 139 TYR A O 1
ATOM 1051 N N . SER A 1 140 ? 3.638 6.247 4.513 1.00 77.44 140 SER A N 1
ATOM 1052 C CA . SER A 1 140 ? 4.983 6.820 4.410 1.00 77.44 140 SER A CA 1
ATOM 1053 C C . SER A 1 140 ? 6.047 5.768 4.051 1.00 77.44 140 SER A C 1
ATOM 1055 O O . SER A 1 140 ? 5.973 4.613 4.474 1.00 77.44 140 SER A O 1
ATOM 1057 N N . ASP A 1 141 ? 7.092 6.176 3.316 1.00 65.19 141 ASP A N 1
ATOM 1058 C CA . ASP A 1 141 ? 8.173 5.285 2.848 1.00 65.19 141 ASP A CA 1
ATOM 1059 C C . ASP A 1 141 ? 8.823 4.464 3.976 1.00 65.19 141 ASP A C 1
ATOM 1061 O O . ASP A 1 141 ? 9.247 3.325 3.771 1.00 65.19 141 ASP A O 1
ATOM 1065 N N . ASN A 1 142 ? 8.864 5.019 5.191 1.00 66.69 142 ASN A N 1
ATOM 1066 C CA . ASN A 1 142 ? 9.435 4.356 6.362 1.00 66.69 142 ASN A CA 1
ATOM 1067 C C . ASN A 1 142 ? 8.543 3.232 6.919 1.00 66.69 142 ASN A C 1
ATOM 1069 O O . ASN A 1 142 ? 9.046 2.376 7.644 1.00 66.69 142 ASN A O 1
ATOM 1073 N N . GLN A 1 143 ? 7.247 3.213 6.588 1.00 76.38 143 GLN A N 1
ATOM 1074 C CA . GLN A 1 143 ? 6.252 2.295 7.154 1.00 76.38 143 GLN A CA 1
ATOM 1075 C C . GLN A 1 143 ? 5.651 1.317 6.133 1.00 76.38 143 GLN A C 1
ATOM 1077 O O . GLN A 1 143 ? 4.833 0.475 6.502 1.00 76.38 143 GLN A O 1
ATOM 1082 N N . LEU A 1 144 ? 6.136 1.308 4.884 1.00 74.25 144 LEU A N 1
ATOM 1083 C CA . LEU A 1 144 ? 5.769 0.300 3.874 1.00 74.25 144 LEU A CA 1
ATOM 1084 C C . LEU A 1 144 ? 5.979 -1.147 4.359 1.00 74.25 144 LEU A C 1
ATOM 1086 O O . LEU A 1 144 ? 5.265 -2.062 3.949 1.00 74.25 144 LEU A O 1
ATOM 1090 N N . GLN A 1 145 ? 6.937 -1.364 5.265 1.00 83.00 145 GLN A N 1
ATOM 1091 C CA . GLN A 1 145 ? 7.150 -2.666 5.901 1.00 83.00 145 GLN A CA 1
ATOM 1092 C C . GLN A 1 145 ? 5.946 -3.111 6.744 1.00 83.00 145 GLN A C 1
ATOM 1094 O O . GLN A 1 145 ? 5.625 -4.295 6.744 1.00 83.00 145 GLN A O 1
ATOM 1099 N N . LEU A 1 146 ? 5.254 -2.189 7.420 1.00 85.88 146 LEU A N 1
ATOM 1100 C CA . LEU A 1 146 ? 4.067 -2.510 8.216 1.00 85.88 146 LEU A CA 1
ATOM 1101 C C . LEU A 1 146 ? 2.880 -2.886 7.325 1.00 85.88 146 LEU A C 1
ATOM 1103 O O . LEU A 1 146 ? 2.158 -3.827 7.639 1.00 85.88 146 LEU A O 1
ATOM 1107 N N . LEU A 1 147 ? 2.710 -2.226 6.174 1.00 83.31 147 LEU A N 1
ATOM 1108 C CA . LEU A 1 147 ? 1.698 -2.628 5.189 1.00 83.31 147 LEU A CA 1
ATOM 1109 C C . LEU A 1 147 ? 1.946 -4.039 4.648 1.00 83.31 147 LEU A C 1
ATOM 1111 O O . LEU A 1 147 ? 1.006 -4.824 4.516 1.00 83.31 147 LEU A O 1
ATOM 1115 N N . ASN A 1 148 ? 3.209 -4.388 4.399 1.00 82.88 148 ASN A N 1
ATOM 1116 C CA . ASN A 1 148 ? 3.574 -5.755 4.034 1.00 82.88 148 ASN A CA 1
ATOM 1117 C C . ASN A 1 148 ? 3.243 -6.744 5.154 1.00 82.88 148 ASN A C 1
ATOM 1119 O O . ASN A 1 148 ? 2.686 -7.798 4.870 1.00 82.88 148 ASN A O 1
ATOM 1123 N N . GLN A 1 149 ? 3.508 -6.393 6.415 1.00 88.62 149 GLN A N 1
ATOM 1124 C CA . GLN A 1 149 ? 3.154 -7.242 7.556 1.00 88.62 149 GLN A CA 1
ATOM 1125 C C . GLN A 1 149 ? 1.638 -7.460 7.670 1.00 88.62 149 GLN A C 1
ATOM 1127 O O . GLN A 1 149 ? 1.212 -8.578 7.936 1.00 88.62 149 GLN A O 1
ATOM 1132 N N . ILE A 1 150 ? 0.811 -6.439 7.409 1.00 89.12 150 ILE A N 1
ATOM 1133 C CA . ILE A 1 150 ? -0.657 -6.585 7.362 1.00 89.12 150 ILE A CA 1
ATOM 1134 C C . ILE A 1 150 ? -1.061 -7.602 6.284 1.00 89.12 150 ILE A C 1
ATOM 1136 O O . ILE A 1 150 ? -1.881 -8.487 6.528 1.00 89.12 150 ILE A O 1
ATOM 1140 N N . ALA A 1 151 ? -0.469 -7.510 5.093 1.00 86.56 151 ALA A N 1
ATOM 1141 C CA . ALA A 1 151 ? -0.726 -8.447 4.002 1.00 86.56 151 ALA A CA 1
ATOM 1142 C C . ALA A 1 151 ? -0.269 -9.882 4.335 1.00 86.56 151 ALA A C 1
ATOM 1144 O O . ALA A 1 151 ? -1.003 -10.844 4.103 1.00 86.56 151 ALA A O 1
ATOM 1145 N N . GLU A 1 152 ? 0.923 -10.030 4.914 1.00 88.38 152 GLU A N 1
ATOM 1146 C CA . GLU A 1 152 ? 1.468 -11.313 5.370 1.00 88.38 152 GLU A CA 1
ATOM 1147 C C . GLU A 1 152 ? 0.598 -11.947 6.457 1.00 88.38 152 GLU A C 1
ATOM 1149 O O . GLU A 1 152 ? 0.377 -13.158 6.450 1.00 88.38 152 GLU A O 1
ATOM 1154 N N . GLU A 1 153 ? 0.048 -11.140 7.358 1.00 91.19 153 GLU A N 1
ATOM 1155 C CA . GLU A 1 153 ? -0.825 -11.603 8.426 1.00 91.19 153 GLU A CA 1
ATOM 1156 C C . GLU A 1 153 ? -2.161 -12.142 7.885 1.00 91.19 153 GLU A C 1
ATOM 1158 O O . GLU A 1 153 ? -2.623 -13.199 8.319 1.00 91.19 153 GLU A O 1
ATOM 1163 N N . ALA A 1 154 ? -2.736 -11.503 6.861 1.00 89.00 154 ALA A N 1
ATOM 1164 C CA . ALA A 1 154 ? -3.924 -12.016 6.171 1.00 89.00 154 ALA A CA 1
ATOM 1165 C C . ALA A 1 154 ? -3.652 -13.370 5.492 1.00 89.00 154 ALA A C 1
ATOM 1167 O O . ALA A 1 154 ? -4.459 -14.301 5.585 1.00 89.00 154 ALA A O 1
ATOM 1168 N N . LEU A 1 155 ? -2.480 -13.518 4.861 1.00 88.06 155 LEU A N 1
ATOM 1169 C CA . LEU A 1 155 ? -2.039 -14.792 4.285 1.00 88.06 155 LEU A CA 1
ATOM 1170 C C . LEU A 1 155 ? -1.815 -15.862 5.360 1.00 88.06 155 LEU A C 1
ATOM 1172 O O . LEU A 1 155 ? -2.234 -17.005 5.177 1.00 88.06 155 LEU A O 1
ATOM 1176 N N . ARG A 1 156 ? -1.205 -15.503 6.497 1.00 90.19 156 ARG A N 1
ATOM 1177 C CA . ARG A 1 156 ? -0.973 -16.406 7.638 1.00 90.19 156 ARG A CA 1
ATOM 1178 C C . ARG A 1 156 ? -2.282 -16.947 8.211 1.00 90.19 156 ARG A C 1
ATOM 1180 O O . ARG A 1 156 ? -2.336 -18.104 8.621 1.00 90.19 156 ARG A O 1
ATOM 1187 N N . GLN A 1 157 ? -3.334 -16.130 8.206 1.00 89.88 157 GLN A N 1
ATOM 1188 C CA . GLN A 1 157 ? -4.686 -16.514 8.623 1.00 89.88 157 GLN A CA 1
ATOM 1189 C C . GLN A 1 157 ? -5.481 -17.247 7.528 1.00 89.88 157 GLN A C 1
ATOM 1191 O O . GLN A 1 157 ? -6.626 -17.634 7.752 1.00 89.88 157 GLN A O 1
ATOM 1196 N N . GLY A 1 158 ? -4.881 -17.477 6.355 1.00 86.56 158 GLY A N 1
ATOM 1197 C CA . GLY A 1 158 ? -5.478 -18.241 5.260 1.00 86.56 158 GLY A CA 1
ATOM 1198 C C . GLY A 1 158 ? -6.533 -17.481 4.459 1.00 86.56 158 GLY A C 1
ATOM 1199 O O . GLY A 1 158 ? -7.238 -18.097 3.661 1.00 86.56 158 GLY A O 1
ATOM 1200 N N . ASN A 1 159 ? -6.656 -16.164 4.647 1.00 87.81 159 ASN A N 1
ATOM 1201 C CA . ASN A 1 159 ? -7.595 -15.348 3.893 1.00 87.81 159 ASN A CA 1
ATOM 1202 C C . ASN A 1 159 ? -7.005 -13.974 3.550 1.00 87.81 159 ASN A C 1
ATOM 1204 O O . ASN A 1 159 ? -7.096 -13.017 4.318 1.00 87.81 159 ASN A O 1
ATOM 1208 N N . ALA A 1 160 ? -6.471 -13.868 2.335 1.00 84.62 160 ALA A N 1
ATOM 1209 C CA . ALA A 1 160 ? -5.894 -12.642 1.799 1.00 84.62 160 ALA A CA 1
ATOM 1210 C C . ALA A 1 160 ? -6.891 -11.469 1.729 1.00 84.62 160 ALA A C 1
ATOM 1212 O O . ALA A 1 160 ? -6.481 -10.310 1.805 1.00 84.62 160 ALA A O 1
ATOM 1213 N N . THR A 1 161 ? -8.202 -11.740 1.636 1.00 86.81 161 THR A N 1
ATOM 1214 C CA . THR A 1 161 ? -9.218 -10.680 1.541 1.00 86.81 161 THR A CA 1
ATOM 1215 C C . THR A 1 161 ? -9.331 -9.861 2.824 1.00 86.81 161 THR A C 1
ATOM 1217 O O . THR A 1 161 ? -9.889 -8.769 2.783 1.00 86.81 161 THR A O 1
ATOM 1220 N N . LEU A 1 162 ? -8.806 -10.358 3.950 1.00 86.88 162 LEU A N 1
ATOM 1221 C CA . LEU A 1 162 ? -8.841 -9.671 5.244 1.00 86.88 162 LEU A CA 1
ATOM 1222 C C . LEU A 1 162 ? -8.016 -8.377 5.246 1.00 86.88 162 LEU A C 1
ATOM 1224 O O . LEU A 1 162 ? -8.447 -7.379 5.815 1.00 86.88 162 LEU A O 1
ATOM 1228 N N . ALA A 1 163 ? -6.875 -8.353 4.550 1.00 86.00 163 ALA A N 1
ATOM 1229 C CA . ALA A 1 163 ? -6.049 -7.150 4.435 1.00 86.00 163 ALA A CA 1
ATOM 1230 C C . ALA A 1 163 ? -6.662 -6.098 3.500 1.00 86.00 163 ALA A C 1
ATOM 1232 O O . ALA A 1 163 ? -6.312 -4.921 3.580 1.00 86.00 163 ALA A O 1
ATOM 1233 N N . TRP A 1 164 ? -7.570 -6.496 2.604 1.00 84.44 164 TRP A N 1
ATOM 1234 C CA . TRP A 1 164 ? -8.012 -5.639 1.506 1.00 84.44 164 TRP A CA 1
ATOM 1235 C C . TRP A 1 164 ? -8.690 -4.335 1.944 1.00 84.44 164 TRP A C 1
ATOM 1237 O O . TRP A 1 164 ? -8.333 -3.286 1.404 1.00 84.44 164 TRP A O 1
ATOM 1247 N N . PRO A 1 165 ? -9.605 -4.330 2.933 1.00 82.44 165 PRO A N 1
ATOM 1248 C CA . PRO A 1 165 ? -10.188 -3.090 3.435 1.00 82.44 165 PRO A CA 1
ATOM 1249 C C . PRO A 1 165 ? -9.130 -2.117 3.972 1.00 82.44 165 PRO A C 1
ATOM 1251 O O . PRO A 1 165 ? -9.190 -0.932 3.661 1.00 82.44 165 PRO A O 1
ATOM 1254 N N . LEU A 1 166 ? -8.128 -2.620 4.703 1.00 83.50 166 LEU A N 1
ATOM 1255 C CA . LEU A 1 166 ? -7.046 -1.806 5.270 1.00 83.50 166 LEU A CA 1
ATOM 1256 C C . LEU A 1 166 ? -6.159 -1.218 4.182 1.00 83.50 166 LEU A C 1
ATOM 1258 O O . LEU A 1 166 ? -5.904 -0.018 4.174 1.00 83.50 166 LEU A O 1
ATOM 1262 N N . VAL A 1 167 ? -5.733 -2.057 3.234 1.00 79.56 167 VAL A N 1
ATOM 1263 C CA . VAL A 1 167 ? -4.913 -1.624 2.100 1.00 79.56 167 VAL A CA 1
ATOM 1264 C C . VAL A 1 167 ? -5.630 -0.525 1.331 1.00 79.56 167 VAL A C 1
ATOM 1266 O O . VAL A 1 167 ? -5.010 0.483 1.014 1.00 79.56 167 VAL A O 1
ATOM 1269 N N . ARG A 1 168 ? -6.938 -0.656 1.085 1.00 77.25 168 ARG A N 1
ATOM 1270 C CA . ARG A 1 168 ? -7.715 0.389 0.407 1.00 77.25 168 ARG A CA 1
ATOM 1271 C C . ARG A 1 168 ? -7.776 1.688 1.201 1.00 77.25 168 ARG A C 1
ATOM 1273 O O . ARG A 1 168 ? -7.670 2.739 0.593 1.00 77.25 168 ARG A O 1
ATOM 1280 N N . VAL A 1 169 ? -7.925 1.640 2.525 1.00 76.94 169 VAL A N 1
ATOM 1281 C CA . VAL A 1 169 ? -7.928 2.862 3.348 1.00 76.94 169 VAL A CA 1
ATOM 1282 C C . VAL A 1 169 ? -6.562 3.547 3.325 1.00 76.94 169 VAL A C 1
ATOM 1284 O O . VAL A 1 169 ? -6.504 4.752 3.123 1.00 76.94 169 VAL A O 1
ATOM 1287 N N . VAL A 1 170 ? -5.467 2.795 3.459 1.00 72.00 170 VAL A N 1
ATOM 1288 C CA . VAL A 1 170 ? -4.108 3.369 3.477 1.00 72.00 170 VAL A CA 1
ATOM 1289 C C . VAL A 1 170 ? -3.655 3.843 2.098 1.00 72.00 170 VAL A C 1
ATOM 1291 O O . VAL A 1 170 ? -2.901 4.801 1.978 1.00 72.00 170 VAL A O 1
ATOM 1294 N N . THR A 1 171 ? -4.104 3.174 1.039 1.00 69.44 171 THR A N 1
ATOM 1295 C CA . THR A 1 171 ? -3.734 3.525 -0.337 1.00 69.44 171 THR A CA 1
ATOM 1296 C C . THR A 1 171 ? -4.712 4.486 -1.004 1.00 69.44 171 THR A C 1
ATOM 1298 O O . THR A 1 171 ? -4.503 4.768 -2.181 1.00 69.44 171 THR A O 1
ATOM 1301 N N . ARG A 1 172 ? -5.721 5.008 -0.282 1.00 65.81 172 ARG A N 1
ATOM 1302 C CA . ARG A 1 172 ? -6.507 6.185 -0.688 1.00 65.81 172 ARG A CA 1
ATOM 1303 C C . ARG A 1 172 ? -5.597 7.414 -0.594 1.00 65.81 172 ARG A C 1
ATOM 1305 O O . ARG A 1 172 ? -5.321 7.863 0.516 1.00 65.81 172 ARG A O 1
ATOM 1312 N N . PRO A 1 173 ? -5.124 7.993 -1.703 1.00 49.59 173 PRO A N 1
ATOM 1313 C CA . PRO A 1 173 ? -4.534 9.314 -1.668 1.00 49.59 173 PRO A CA 1
ATOM 1314 C C . PRO A 1 173 ? -5.675 10.320 -1.484 1.00 49.59 173 PRO A C 1
ATOM 1316 O O . PRO A 1 173 ? -6.803 10.077 -1.920 1.00 49.59 173 PRO A O 1
ATOM 1319 N N . GLY A 1 174 ? -5.379 11.439 -0.829 1.00 47.94 174 GLY A N 1
ATOM 1320 C CA . GLY A 1 174 ? -6.303 12.564 -0.731 1.00 47.94 174 GLY A CA 1
ATOM 1321 C C . GLY A 1 174 ? -6.814 13.015 -2.104 1.00 47.94 174 GLY A C 1
ATOM 1322 O O . GLY A 1 174 ? -6.056 13.041 -3.073 1.00 47.94 174 GLY A O 1
ATOM 1323 N N . ASP A 1 175 ? -8.096 13.382 -2.107 1.00 41.38 175 ASP A N 1
ATOM 1324 C CA . ASP A 1 175 ? -8.928 13.898 -3.197 1.00 41.38 175 ASP A CA 1
ATOM 1325 C C . ASP A 1 175 ? -9.210 12.941 -4.376 1.00 41.38 175 ASP A C 1
ATOM 1327 O O . ASP A 1 175 ? -8.333 12.535 -5.131 1.00 41.38 175 ASP A O 1
ATOM 1331 N N . ASP A 1 176 ? -10.498 12.594 -4.484 1.00 45.00 176 ASP A N 1
ATOM 1332 C CA . ASP A 1 176 ? -11.272 12.117 -5.635 1.00 45.00 176 ASP A CA 1
ATOM 1333 C C . ASP A 1 176 ? -10.501 11.436 -6.799 1.00 45.00 176 ASP A C 1
ATOM 1335 O O . ASP A 1 176 ? -9.792 12.063 -7.579 1.00 45.00 176 ASP A O 1
ATOM 1339 N N . ASP A 1 177 ? -10.766 10.133 -6.977 1.00 44.97 177 ASP A N 1
ATOM 1340 C CA . ASP A 1 177 ? -10.476 9.286 -8.157 1.00 44.97 177 ASP A CA 1
ATOM 1341 C C . ASP A 1 177 ? -9.136 8.533 -8.288 1.00 44.97 177 ASP A C 1
ATOM 1343 O O . ASP A 1 177 ? -8.921 7.866 -9.307 1.00 44.97 177 ASP A O 1
ATOM 1347 N N . TYR A 1 178 ? -8.264 8.471 -7.276 1.00 46.16 178 TYR A N 1
ATOM 1348 C CA . TYR A 1 178 ? -6.971 7.780 -7.451 1.00 46.16 178 TYR A CA 1
ATOM 1349 C C . TYR A 1 178 ? -6.682 6.593 -6.507 1.00 46.16 178 TYR A C 1
ATOM 1351 O O . TYR A 1 178 ? -5.795 6.663 -5.680 1.00 46.16 178 TYR A O 1
ATOM 1359 N N . ASP A 1 179 ? -7.271 5.409 -6.745 1.00 49.00 179 ASP A N 1
ATOM 1360 C CA . ASP A 1 179 ? -6.798 4.088 -6.220 1.00 49.00 179 ASP A CA 1
ATOM 1361 C C . ASP A 1 179 ? -5.402 3.681 -6.814 1.00 49.00 179 ASP A C 1
ATOM 1363 O O . ASP A 1 179 ? -5.204 2.560 -7.283 1.00 49.00 179 ASP A O 1
ATOM 1367 N N . GLY A 1 180 ? -4.446 4.610 -6.945 1.00 50.78 180 GLY A N 1
ATOM 1368 C CA . GLY A 1 180 ? -3.415 4.582 -7.998 1.00 50.78 180 GLY A CA 1
ATOM 1369 C C . GLY A 1 180 ? -1.952 4.462 -7.588 1.00 50.78 180 GLY A C 1
ATOM 1370 O O . GLY A 1 180 ? -1.096 4.766 -8.416 1.00 50.78 180 GLY A O 1
ATOM 1371 N N . SER A 1 181 ? -1.627 4.067 -6.356 1.00 67.19 181 SER A N 1
ATOM 1372 C CA . SER A 1 181 ? -0.223 3.821 -6.008 1.00 67.19 181 SER A CA 1
ATOM 1373 C C . SER A 1 181 ? 0.260 2.481 -6.580 1.00 67.19 181 SER A C 1
ATOM 1375 O O . SER A 1 181 ? -0.436 1.470 -6.506 1.00 67.19 181 SER A O 1
ATOM 1377 N N . ASP A 1 182 ? 1.491 2.438 -7.102 1.00 77.25 182 ASP A N 1
ATOM 1378 C CA . ASP A 1 182 ? 2.199 1.199 -7.483 1.00 77.25 182 ASP A CA 1
ATOM 1379 C C . ASP A 1 182 ? 2.074 0.101 -6.405 1.00 77.25 182 ASP A C 1
ATOM 1381 O O . ASP A 1 182 ? 2.002 -1.094 -6.705 1.00 77.25 182 ASP A O 1
ATOM 1385 N N . LEU A 1 183 ? 2.026 0.520 -5.136 1.00 76.19 183 LEU A N 1
ATOM 1386 C CA . LEU A 1 183 ? 1.895 -0.340 -3.970 1.00 76.19 183 LEU A CA 1
ATOM 1387 C C . LEU A 1 183 ? 0.551 -1.074 -3.909 1.00 76.19 183 LEU A C 1
ATOM 1389 O O . LEU A 1 183 ? 0.547 -2.271 -3.627 1.00 76.19 183 LEU A O 1
ATOM 1393 N N . SER A 1 184 ? -0.575 -0.402 -4.180 1.00 77.75 184 SER A N 1
ATOM 1394 C CA . SER A 1 184 ? -1.896 -1.049 -4.159 1.00 77.75 184 SER A CA 1
ATOM 1395 C C . SER A 1 184 ? -1.990 -2.123 -5.244 1.00 77.75 184 SER A C 1
ATOM 1397 O O . SER A 1 184 ? -2.472 -3.227 -4.988 1.00 77.75 184 SER A O 1
ATOM 1399 N N . VAL A 1 185 ? -1.436 -1.845 -6.429 1.00 84.44 185 VAL A N 1
ATOM 1400 C CA . VAL A 1 185 ? -1.372 -2.795 -7.547 1.00 84.44 185 VAL A CA 1
ATOM 1401 C C . VAL A 1 185 ? -0.451 -3.972 -7.223 1.00 84.44 185 VAL A C 1
ATOM 1403 O O . VAL A 1 185 ? -0.794 -5.122 -7.510 1.00 84.44 185 VAL A O 1
ATOM 1406 N N . TRP A 1 186 ? 0.701 -3.715 -6.599 1.00 84.50 186 TRP A N 1
ATOM 1407 C CA . TRP A 1 186 ? 1.612 -4.766 -6.146 1.00 84.50 186 TRP A CA 1
ATOM 1408 C C . TRP A 1 186 ? 0.973 -5.660 -5.077 1.00 84.50 186 TRP A C 1
ATOM 1410 O O . TRP A 1 186 ? 1.017 -6.883 -5.219 1.00 84.50 186 TRP A O 1
ATOM 1420 N N . LEU A 1 187 ? 0.332 -5.079 -4.057 1.00 80.31 187 LEU A N 1
ATOM 1421 C CA . LEU A 1 187 ? -0.366 -5.820 -3.002 1.00 80.31 187 LEU A CA 1
ATOM 1422 C C . LEU A 1 187 ? -1.518 -6.648 -3.572 1.00 80.31 187 LEU A C 1
ATOM 1424 O O . LEU A 1 187 ? -1.605 -7.838 -3.278 1.00 80.31 187 LEU A O 1
ATOM 1428 N N . ALA A 1 188 ? -2.346 -6.062 -4.441 1.00 84.44 188 ALA A N 1
ATOM 1429 C CA . ALA A 1 188 ? -3.424 -6.782 -5.116 1.00 84.44 188 ALA A CA 1
ATOM 1430 C C . ALA A 1 188 ? -2.890 -7.988 -5.896 1.00 84.44 188 ALA A C 1
ATOM 1432 O O . ALA A 1 188 ? -3.406 -9.097 -5.775 1.00 84.44 188 ALA A O 1
ATOM 1433 N N . GLN A 1 189 ? -1.800 -7.796 -6.646 1.00 87.81 189 GLN A N 1
ATOM 1434 C CA . GLN A 1 189 ? -1.167 -8.871 -7.403 1.00 87.81 189 GLN A CA 1
ATOM 1435 C C . GLN A 1 189 ? -0.545 -9.947 -6.501 1.00 87.81 189 GLN A C 1
ATOM 1437 O O . GLN A 1 189 ? -0.564 -11.123 -6.861 1.00 87.81 189 GLN A O 1
ATOM 1442 N N . LYS A 1 190 ? 0.029 -9.570 -5.354 1.00 83.06 190 LYS A N 1
ATOM 1443 C CA . LYS A 1 190 ? 0.625 -10.509 -4.390 1.00 83.06 190 LYS A CA 1
ATOM 1444 C C . LYS A 1 190 ? -0.410 -11.344 -3.650 1.00 83.06 190 LYS A C 1
ATOM 1446 O O . LYS A 1 190 ? -0.134 -12.499 -3.343 1.00 83.06 190 LYS A O 1
ATOM 1451 N N . LEU A 1 191 ? -1.562 -10.752 -3.369 1.00 82.25 191 LEU A N 1
ATOM 1452 C CA . LEU A 1 191 ? -2.638 -11.343 -2.581 1.00 82.25 191 LEU A CA 1
ATOM 1453 C C . LEU A 1 191 ? -3.728 -12.014 -3.432 1.00 82.25 191 LEU A C 1
ATOM 1455 O O . LEU A 1 191 ? -4.687 -12.532 -2.871 1.00 82.25 191 LEU A O 1
ATOM 1459 N N . ASP A 1 192 ? -3.580 -12.004 -4.761 1.00 84.31 192 ASP A N 1
ATOM 1460 C CA . ASP A 1 192 ? -4.590 -12.463 -5.727 1.00 84.31 192 ASP A CA 1
ATOM 1461 C C . ASP A 1 192 ? -5.959 -11.783 -5.531 1.00 84.31 192 ASP A C 1
ATOM 1463 O O . ASP A 1 192 ? -7.021 -12.403 -5.552 1.00 84.31 192 ASP A O 1
ATOM 1467 N N . LEU A 1 193 ? -5.925 -10.468 -5.300 1.00 82.94 193 LEU A N 1
ATOM 1468 C CA . LEU A 1 193 ? -7.108 -9.647 -5.063 1.00 82.94 193 LEU A CA 1
ATOM 1469 C C . LEU A 1 193 ? -7.472 -8.837 -6.307 1.00 82.94 193 LEU A C 1
ATOM 1471 O O . LEU A 1 193 ? -6.611 -8.362 -7.054 1.00 82.94 193 LEU A O 1
ATOM 1475 N N . ALA A 1 194 ? -8.776 -8.664 -6.510 1.00 80.00 194 ALA A N 1
ATOM 1476 C CA . ALA A 1 194 ? -9.306 -7.819 -7.569 1.00 80.00 194 ALA A CA 1
ATOM 1477 C C . ALA A 1 194 ? -9.185 -6.337 -7.191 1.00 80.00 194 ALA A C 1
ATOM 1479 O O . ALA A 1 194 ? -9.516 -5.932 -6.071 1.00 80.00 194 ALA A O 1
ATOM 1480 N N . LEU A 1 195 ? -8.748 -5.525 -8.152 1.00 79.50 195 LEU A N 1
ATOM 1481 C CA . LEU A 1 195 ? -8.827 -4.068 -8.044 1.00 79.50 195 LEU A CA 1
ATOM 1482 C C . LEU A 1 195 ? -10.242 -3.602 -8.416 1.00 79.50 195 LEU A C 1
ATOM 1484 O O . LEU A 1 195 ? -11.053 -4.362 -8.943 1.00 79.50 195 LEU A O 1
ATOM 1488 N N . SER A 1 196 ? -10.548 -2.331 -8.156 1.00 73.69 196 SER A N 1
ATOM 1489 C CA . SER A 1 196 ? -11.801 -1.712 -8.600 1.00 73.69 196 SER A CA 1
ATOM 1490 C C . SER A 1 196 ? -12.001 -1.932 -10.121 1.00 73.69 196 SER A C 1
ATOM 1492 O O . SER A 1 196 ? -11.047 -1.737 -10.876 1.00 73.69 196 SER A O 1
ATOM 1494 N N . PRO A 1 197 ? -13.201 -2.297 -10.621 1.00 69.69 197 PRO A N 1
ATOM 1495 C CA . PRO A 1 197 ? -13.394 -2.721 -12.018 1.00 69.69 197 PRO A CA 1
ATOM 1496 C C . PRO A 1 197 ? -12.898 -1.729 -13.084 1.00 69.69 197 PRO A C 1
ATOM 1498 O O . PRO A 1 197 ? -12.369 -2.139 -14.113 1.00 69.69 197 PRO A O 1
ATOM 1501 N N . GLY A 1 198 ? -13.016 -0.419 -12.835 1.00 72.88 198 GLY A N 1
ATOM 1502 C CA . GLY A 1 198 ? -12.481 0.613 -13.735 1.00 72.88 198 GLY A CA 1
ATOM 1503 C C . GLY A 1 198 ? -10.948 0.627 -13.816 1.00 72.88 198 GLY A C 1
ATOM 1504 O O . GLY A 1 198 ? -10.392 0.939 -14.864 1.00 72.88 198 GLY A O 1
ATOM 1505 N N . ARG A 1 199 ? -10.261 0.225 -12.740 1.00 73.81 199 ARG A N 1
ATOM 1506 C CA . ARG A 1 199 ? -8.796 0.130 -12.666 1.00 73.81 199 ARG A CA 1
ATOM 1507 C C . ARG A 1 199 ? -8.253 -1.121 -13.332 1.00 73.81 199 ARG A C 1
ATOM 1509 O O . ARG A 1 199 ? -7.187 -1.065 -13.925 1.00 73.81 199 ARG A O 1
ATOM 1516 N N . GLU A 1 200 ? -8.963 -2.244 -13.279 1.00 78.19 200 GLU A N 1
ATOM 1517 C CA . GLU A 1 200 ? -8.495 -3.456 -13.966 1.00 78.19 200 GLU A CA 1
ATOM 1518 C C . GLU A 1 200 ? -8.419 -3.278 -15.489 1.00 78.19 200 GLU A C 1
ATOM 1520 O O . GLU A 1 200 ? -7.626 -3.947 -16.152 1.00 78.19 200 GLU A O 1
ATOM 1525 N N . ALA A 1 201 ? -9.202 -2.348 -16.041 1.00 83.00 201 ALA A N 1
ATOM 1526 C CA . ALA A 1 201 ? -9.168 -1.983 -17.452 1.00 83.00 201 ALA A CA 1
ATOM 1527 C C . ALA A 1 201 ? -8.043 -0.991 -17.819 1.00 83.00 201 ALA A C 1
ATOM 1529 O O . ALA A 1 201 ? -7.753 -0.840 -19.005 1.00 83.00 201 ALA A O 1
ATOM 1530 N N . ASP A 1 202 ? -7.412 -0.333 -16.841 1.00 87.38 202 ASP A N 1
ATOM 1531 C CA . ASP A 1 202 ? -6.353 0.657 -17.063 1.00 87.38 202 ASP A CA 1
ATOM 1532 C C . ASP A 1 202 ? -5.077 -0.032 -17.595 1.00 87.38 202 ASP A C 1
ATOM 1534 O O . ASP A 1 202 ? -4.526 -0.915 -16.923 1.00 87.38 202 ASP A O 1
ATOM 1538 N N . PRO A 1 203 ? -4.580 0.341 -18.792 1.00 89.75 203 PRO A N 1
ATOM 1539 C CA . PRO A 1 203 ? -3.372 -0.245 -19.362 1.00 89.75 203 PRO A CA 1
ATOM 1540 C C . PRO A 1 203 ? -2.140 -0.173 -18.460 1.00 89.75 203 PRO A C 1
ATOM 1542 O O . PRO A 1 203 ? -1.337 -1.111 -18.460 1.00 89.75 203 PRO A O 1
ATOM 1545 N N . GLU A 1 204 ? -1.995 0.907 -17.688 1.00 90.19 204 GLU A N 1
ATOM 1546 C CA . GLU A 1 204 ? -0.862 1.094 -16.780 1.00 90.19 204 GLU A CA 1
ATOM 1547 C C . GLU A 1 204 ? -0.935 0.086 -15.628 1.00 90.19 204 GLU A C 1
ATOM 1549 O O . GLU A 1 204 ? 0.041 -0.594 -15.308 1.00 90.19 204 GLU A O 1
ATOM 1554 N N . VAL A 1 205 ? -2.130 -0.101 -15.066 1.00 89.00 205 VAL A N 1
ATOM 1555 C CA . VAL A 1 205 ? -2.388 -1.078 -14.001 1.00 89.00 205 VAL A CA 1
ATOM 1556 C C . VAL A 1 205 ? -2.171 -2.500 -14.502 1.00 89.00 205 VAL A C 1
ATOM 1558 O O . VAL A 1 205 ? -1.531 -3.307 -13.825 1.00 89.00 205 VAL A O 1
ATOM 1561 N N . GLN A 1 206 ? -2.654 -2.829 -15.701 1.00 91.19 206 GLN A N 1
ATOM 1562 C CA . GLN A 1 206 ? -2.423 -4.147 -16.294 1.00 91.19 206 GLN A CA 1
ATOM 1563 C C . GLN A 1 206 ? -0.926 -4.407 -16.507 1.00 91.19 206 GLN A C 1
ATOM 1565 O O . GLN A 1 206 ? -0.445 -5.514 -16.245 1.00 91.19 206 GLN A O 1
ATOM 1570 N N . ALA A 1 207 ? -0.179 -3.395 -16.952 1.00 92.81 207 ALA A N 1
ATOM 1571 C CA . ALA A 1 207 ? 1.265 -3.469 -17.118 1.00 92.81 207 ALA A CA 1
ATOM 1572 C C . ALA A 1 207 ? 1.989 -3.667 -15.778 1.00 92.81 207 ALA A C 1
ATOM 1574 O O . ALA A 1 207 ? 2.835 -4.556 -15.664 1.00 92.81 207 ALA A O 1
ATOM 1575 N N . LEU A 1 208 ? 1.615 -2.926 -14.736 1.00 92.31 208 LEU A N 1
ATOM 1576 C CA . LEU A 1 208 ? 2.142 -3.109 -13.383 1.00 92.31 208 LEU A CA 1
ATOM 1577 C C . LEU A 1 208 ? 1.834 -4.508 -12.830 1.00 92.31 208 LEU A C 1
ATOM 1579 O O . LEU A 1 208 ? 2.734 -5.177 -12.324 1.00 92.31 208 LEU A O 1
ATOM 1583 N N . ARG A 1 209 ? 0.611 -5.026 -13.001 1.00 91.06 209 ARG A N 1
ATOM 1584 C CA . ARG A 1 209 ? 0.271 -6.407 -12.600 1.00 91.06 209 ARG A CA 1
ATOM 1585 C C . ARG A 1 209 ? 1.145 -7.435 -13.312 1.00 91.06 209 ARG A C 1
ATOM 1587 O O . ARG A 1 209 ? 1.674 -8.340 -12.668 1.00 91.06 209 ARG A O 1
ATOM 1594 N N . ARG A 1 210 ? 1.363 -7.281 -14.624 1.00 92.81 210 ARG A N 1
ATOM 1595 C CA . ARG A 1 210 ? 2.282 -8.142 -15.392 1.00 92.81 210 ARG A CA 1
ATOM 1596 C C . ARG A 1 210 ? 3.710 -8.048 -14.868 1.00 92.81 210 ARG A C 1
ATOM 1598 O O . ARG A 1 210 ? 4.358 -9.083 -14.725 1.00 92.81 210 ARG A O 1
ATOM 1605 N N . LEU A 1 211 ? 4.181 -6.844 -14.549 1.00 93.25 211 LEU A N 1
ATOM 1606 C CA . LEU A 1 211 ? 5.499 -6.631 -13.959 1.00 93.25 211 LEU A CA 1
ATOM 1607 C C . LEU A 1 211 ? 5.644 -7.385 -12.633 1.00 93.25 211 LEU A C 1
ATOM 1609 O O . LEU A 1 211 ? 6.593 -8.149 -12.459 1.00 93.25 211 LEU A O 1
ATOM 1613 N N . TYR A 1 212 ? 4.687 -7.214 -11.720 1.00 91.44 212 TYR A N 1
ATOM 1614 C CA . TYR A 1 212 ? 4.710 -7.828 -10.392 1.00 91.44 212 TYR A CA 1
ATOM 1615 C C . TYR A 1 212 ? 4.459 -9.340 -10.405 1.00 91.44 212 TYR A C 1
ATOM 1617 O O . TYR A 1 212 ? 4.924 -10.038 -9.505 1.00 91.44 212 TYR A O 1
ATOM 1625 N N . ALA A 1 213 ? 3.817 -9.858 -11.453 1.00 90.62 213 ALA A N 1
ATOM 1626 C CA . ALA A 1 213 ? 3.736 -11.287 -11.749 1.00 90.62 213 ALA A CA 1
ATOM 1627 C C . ALA A 1 213 ? 5.040 -11.870 -12.341 1.00 90.62 213 ALA A C 1
ATOM 1629 O O . ALA A 1 213 ? 5.114 -13.066 -12.606 1.00 90.62 213 ALA A O 1
ATOM 1630 N N . GLY A 1 214 ? 6.076 -11.050 -12.565 1.00 90.88 214 GLY A N 1
ATOM 1631 C CA . GLY A 1 214 ? 7.365 -11.483 -13.115 1.00 90.88 214 GLY A CA 1
ATOM 1632 C C . GLY A 1 214 ? 7.441 -11.474 -14.645 1.00 90.88 214 GLY A C 1
ATOM 1633 O O . GLY A 1 214 ? 8.427 -11.930 -15.220 1.00 90.88 214 GLY A O 1
ATOM 1634 N N . HIS A 1 215 ? 6.443 -10.920 -15.334 1.00 94.25 215 HIS A N 1
ATOM 1635 C CA . HIS A 1 215 ? 6.384 -10.841 -16.796 1.00 94.25 215 HIS A CA 1
ATOM 1636 C C . HIS A 1 215 ? 6.876 -9.487 -17.324 1.00 94.25 215 HIS A C 1
ATOM 1638 O O . HIS A 1 215 ? 6.215 -8.843 -18.140 1.00 94.25 215 HIS A O 1
ATOM 1644 N N . ALA A 1 216 ? 8.055 -9.053 -16.873 1.00 92.75 216 ALA A N 1
ATOM 1645 C CA . ALA A 1 216 ? 8.626 -7.746 -17.207 1.00 92.75 216 ALA A CA 1
ATOM 1646 C C . ALA A 1 216 ? 8.743 -7.499 -18.727 1.00 92.75 216 ALA A C 1
ATOM 1648 O O . ALA A 1 216 ? 8.455 -6.408 -19.206 1.00 92.75 216 ALA A O 1
ATOM 1649 N N . SER A 1 217 ? 9.097 -8.517 -19.515 1.00 91.69 217 SER A N 1
ATOM 1650 C CA . SER A 1 217 ? 9.215 -8.393 -20.975 1.00 91.69 217 SER A CA 1
ATOM 1651 C C . SER A 1 217 ? 7.880 -8.107 -21.675 1.00 91.69 217 SER A C 1
ATOM 1653 O O . SER A 1 217 ? 7.857 -7.369 -22.662 1.00 91.69 217 SER A O 1
ATOM 1655 N N . ALA A 1 218 ? 6.768 -8.639 -21.153 1.00 93.81 218 ALA A N 1
ATOM 1656 C CA . ALA A 1 218 ? 5.431 -8.419 -21.704 1.00 93.81 218 ALA A CA 1
ATOM 1657 C C . ALA A 1 218 ? 4.987 -6.957 -21.547 1.00 93.81 218 ALA A C 1
ATOM 1659 O O . ALA A 1 218 ? 4.340 -6.414 -22.439 1.00 93.81 218 ALA A O 1
ATOM 1660 N N . VAL A 1 219 ? 5.409 -6.292 -20.466 1.00 95.00 219 VAL A N 1
ATOM 1661 C CA . VAL A 1 219 ? 5.104 -4.876 -20.196 1.00 95.00 219 VAL A CA 1
ATOM 1662 C C . VAL A 1 219 ? 5.577 -3.966 -21.328 1.00 95.00 219 VAL A C 1
ATOM 1664 O O . VAL A 1 219 ? 4.881 -3.036 -21.722 1.00 95.00 219 VAL A O 1
ATOM 1667 N N . LEU A 1 220 ? 6.728 -4.273 -21.929 1.00 93.94 220 LEU A N 1
ATOM 1668 C CA . LEU A 1 220 ? 7.315 -3.477 -23.013 1.00 93.94 220 LEU A CA 1
ATOM 1669 C C . LEU A 1 220 ? 6.571 -3.595 -24.353 1.00 93.94 220 LEU A C 1
ATOM 1671 O O . LEU A 1 220 ? 7.005 -3.008 -25.349 1.00 93.94 220 LEU A O 1
ATOM 1675 N N . GLN A 1 221 ? 5.514 -4.404 -24.411 1.00 93.62 221 GLN A N 1
ATOM 1676 C CA . GLN A 1 221 ? 4.609 -4.526 -25.556 1.00 93.62 221 GLN A CA 1
ATOM 1677 C C . GLN A 1 221 ? 3.235 -3.907 -25.268 1.00 93.62 221 GLN A C 1
ATOM 1679 O O . GLN A 1 221 ? 2.403 -3.819 -26.167 1.00 93.62 221 GLN A O 1
ATOM 1684 N N . MET A 1 222 ? 2.993 -3.479 -24.028 1.00 94.44 222 MET A N 1
ATOM 1685 C CA . MET A 1 222 ? 1.723 -2.909 -23.596 1.00 94.44 222 MET A CA 1
ATOM 1686 C C . MET A 1 222 ? 1.693 -1.391 -23.827 1.00 94.44 222 MET A C 1
ATOM 1688 O O . MET A 1 222 ? 2.751 -0.746 -23.871 1.00 94.44 222 MET A O 1
ATOM 1692 N N . PRO A 1 223 ? 0.495 -0.792 -23.948 1.00 93.19 223 PRO A N 1
ATOM 1693 C CA . PRO A 1 223 ? 0.330 0.656 -24.017 1.00 93.19 223 PRO A CA 1
ATOM 1694 C C . PRO A 1 223 ? 0.490 1.295 -22.624 1.00 93.19 223 PRO A C 1
ATOM 1696 O O . PRO A 1 223 ? -0.422 1.929 -22.113 1.00 93.19 223 PRO A O 1
ATOM 1699 N N . ALA A 1 224 ? 1.663 1.092 -22.020 1.00 91.00 224 ALA A N 1
ATOM 1700 C CA . ALA A 1 224 ? 2.087 1.672 -20.750 1.00 91.00 224 ALA A CA 1
ATOM 1701 C C . ALA A 1 224 ? 2.886 2.967 -20.951 1.00 91.00 224 ALA A C 1
ATOM 1703 O O . ALA A 1 224 ? 3.438 3.209 -22.038 1.00 91.00 224 ALA A O 1
ATOM 1704 N N . SER A 1 225 ? 2.993 3.751 -19.884 1.00 92.25 225 SER A N 1
ATOM 1705 C CA . SER A 1 225 ? 3.790 4.969 -19.819 1.00 92.25 225 SER A CA 1
ATOM 1706 C C . SER A 1 225 ? 5.273 4.712 -20.115 1.00 92.25 225 SER A C 1
ATOM 1708 O O . SER A 1 225 ? 5.820 3.621 -19.901 1.00 92.25 225 SER A O 1
ATOM 1710 N N . ASP A 1 226 ? 5.954 5.743 -20.612 1.00 93.25 226 ASP A N 1
ATOM 1711 C CA . ASP A 1 226 ? 7.396 5.682 -20.853 1.00 93.25 226 ASP A CA 1
ATOM 1712 C C . ASP A 1 226 ? 8.190 5.579 -19.544 1.00 93.25 226 ASP A C 1
ATOM 1714 O O . ASP A 1 226 ? 9.258 4.965 -19.531 1.00 93.25 226 ASP A O 1
ATOM 1718 N N . ASP A 1 227 ? 7.656 6.098 -18.434 1.00 91.88 227 ASP A N 1
ATOM 1719 C CA . ASP A 1 227 ? 8.270 5.962 -17.111 1.00 91.88 227 ASP A CA 1
ATOM 1720 C C . ASP A 1 227 ? 8.280 4.498 -16.647 1.00 91.88 227 ASP A C 1
ATOM 1722 O O . ASP A 1 227 ? 9.337 3.952 -16.311 1.00 91.88 227 ASP A O 1
ATOM 1726 N N . LEU A 1 228 ? 7.144 3.800 -16.757 1.00 92.12 228 LEU A N 1
ATOM 1727 C CA . LEU A 1 228 ? 7.074 2.378 -16.435 1.00 92.12 228 LEU A CA 1
ATOM 1728 C C . LEU A 1 228 ? 7.972 1.547 -17.360 1.00 92.12 228 LEU A C 1
ATOM 1730 O O . LEU A 1 228 ? 8.720 0.685 -16.893 1.00 92.12 228 LEU A O 1
ATOM 1734 N N . LYS A 1 229 ? 7.984 1.827 -18.667 1.00 94.44 229 LYS A N 1
ATOM 1735 C CA . LYS A 1 229 ? 8.894 1.146 -19.608 1.00 94.44 229 LYS A CA 1
ATOM 1736 C C . LYS A 1 229 ? 10.362 1.386 -19.255 1.00 94.44 229 LYS A C 1
ATOM 1738 O O . LYS A 1 229 ? 11.151 0.440 -19.251 1.00 94.44 229 LYS A O 1
ATOM 1743 N N . ARG A 1 230 ? 10.734 2.617 -18.894 1.00 94.12 230 ARG A N 1
ATOM 1744 C CA . ARG A 1 230 ? 12.079 2.968 -18.417 1.00 94.12 230 ARG A CA 1
ATOM 1745 C C . ARG A 1 230 ? 12.437 2.199 -17.149 1.00 94.12 230 ARG A C 1
ATOM 1747 O O . ARG A 1 230 ? 13.532 1.636 -17.074 1.00 94.12 230 ARG A O 1
ATOM 1754 N N . LYS A 1 231 ? 11.520 2.113 -16.181 1.00 92.25 231 LYS A N 1
ATOM 1755 C CA . LYS A 1 231 ? 11.679 1.319 -14.953 1.00 92.25 231 LYS A CA 1
ATOM 1756 C C . LYS A 1 231 ? 11.917 -0.155 -15.277 1.00 92.25 231 LYS A C 1
ATOM 1758 O O . LYS A 1 231 ? 12.833 -0.755 -14.721 1.00 92.25 231 LYS A O 1
ATOM 1763 N N . VAL A 1 232 ? 11.159 -0.725 -16.212 1.00 94.38 232 VAL A N 1
ATOM 1764 C CA . VAL A 1 232 ? 11.313 -2.120 -16.653 1.00 94.38 232 VAL A CA 1
ATOM 1765 C C . VAL A 1 232 ? 12.669 -2.365 -17.318 1.00 94.38 232 VAL A C 1
ATOM 1767 O O . VAL A 1 232 ? 13.356 -3.324 -16.973 1.00 94.38 232 VAL A O 1
ATOM 1770 N N . ILE A 1 233 ? 13.093 -1.497 -18.239 1.00 94.38 233 ILE A N 1
ATOM 1771 C CA . ILE A 1 233 ? 14.390 -1.644 -18.916 1.00 94.38 233 ILE A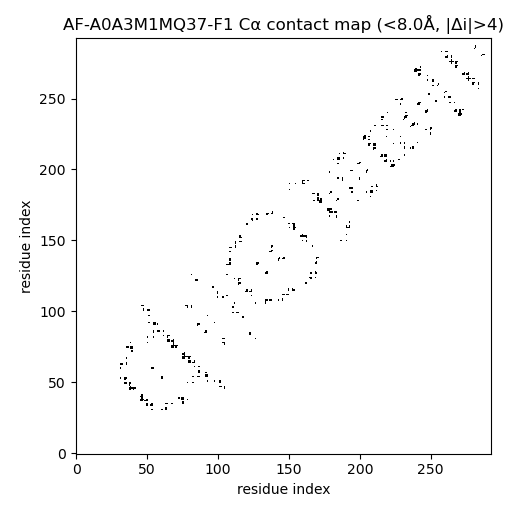 CA 1
ATOM 1772 C C . ILE A 1 233 ? 15.536 -1.563 -17.903 1.00 94.38 233 ILE A C 1
ATOM 1774 O O . ILE A 1 233 ? 16.395 -2.441 -17.876 1.00 94.38 233 ILE A O 1
ATOM 1778 N N . THR A 1 234 ? 15.518 -0.539 -17.049 1.00 91.81 234 THR A N 1
ATOM 1779 C CA . THR A 1 234 ? 16.659 -0.202 -16.187 1.00 91.81 234 THR A CA 1
ATOM 1780 C C . THR A 1 234 ? 16.713 -1.022 -14.900 1.00 91.81 234 THR A C 1
ATOM 1782 O O . THR A 1 234 ? 17.766 -1.555 -14.562 1.00 91.81 234 THR A O 1
ATOM 1785 N N . ARG A 1 235 ? 15.592 -1.165 -14.180 1.00 88.69 235 ARG A N 1
ATOM 1786 C CA . ARG A 1 235 ? 15.553 -1.852 -12.876 1.00 88.69 235 ARG A CA 1
ATOM 1787 C C . ARG A 1 235 ? 15.342 -3.359 -12.989 1.00 88.69 235 ARG A C 1
ATOM 1789 O O . ARG A 1 235 ? 15.792 -4.087 -12.114 1.00 88.69 235 ARG A O 1
ATOM 1796 N N . TYR A 1 236 ? 14.686 -3.829 -14.052 1.00 90.50 236 TYR A N 1
ATOM 1797 C CA . TYR A 1 236 ? 14.425 -5.259 -14.287 1.00 90.50 236 TYR A CA 1
ATOM 1798 C C . TYR A 1 236 ? 15.315 -5.854 -15.390 1.00 90.50 236 TYR A C 1
ATOM 1800 O O . TYR A 1 236 ? 15.063 -6.965 -15.865 1.00 90.50 236 TYR A O 1
ATOM 1808 N N . GLY A 1 237 ? 16.352 -5.118 -15.806 1.00 90.50 237 GLY A N 1
ATOM 1809 C CA . GLY A 1 237 ? 17.421 -5.614 -16.670 1.00 90.50 237 GLY A CA 1
ATOM 1810 C C . GLY A 1 237 ? 16.969 -6.066 -18.057 1.00 90.50 237 GLY A C 1
ATOM 1811 O O . GLY A 1 237 ? 17.601 -6.937 -18.653 1.00 90.50 237 GLY A O 1
ATOM 1812 N N . GLN A 1 238 ? 15.882 -5.504 -18.593 1.00 94.25 238 GLN A N 1
ATOM 1813 C CA . GLN A 1 238 ? 15.358 -5.860 -19.919 1.00 94.25 238 GLN A CA 1
ATOM 1814 C C . GLN A 1 238 ? 16.140 -5.167 -21.052 1.00 94.25 238 GLN A C 1
ATOM 1816 O O . GLN A 1 238 ? 15.553 -4.643 -21.998 1.00 94.25 238 GLN A O 1
ATOM 1821 N N . TRP A 1 239 ? 17.475 -5.174 -20.979 1.00 94.00 239 TRP A N 1
ATOM 1822 C CA . TRP A 1 239 ? 18.376 -4.467 -21.902 1.00 94.00 239 TRP A CA 1
ATOM 1823 C C . TRP A 1 239 ? 18.227 -4.916 -23.356 1.00 94.00 239 TRP A C 1
ATOM 1825 O O . TRP A 1 239 ? 18.334 -4.110 -24.273 1.00 94.00 239 TRP A O 1
ATOM 1835 N N . GLN A 1 240 ? 17.862 -6.181 -23.581 1.00 94.12 240 GLN A N 1
ATOM 1836 C CA . GLN A 1 240 ? 17.585 -6.725 -24.916 1.00 94.12 240 GLN A CA 1
ATOM 1837 C C . GLN A 1 240 ? 16.464 -5.974 -25.651 1.00 94.12 240 GLN A C 1
ATOM 1839 O O . GLN A 1 240 ? 16.403 -5.974 -26.879 1.00 94.12 240 GLN A O 1
ATOM 1844 N N . ALA A 1 241 ? 15.581 -5.283 -24.925 1.00 93.81 241 ALA A N 1
ATOM 1845 C CA . ALA A 1 241 ? 14.552 -4.454 -25.531 1.00 93.81 241 ALA A CA 1
ATOM 1846 C C . ALA A 1 241 ? 15.114 -3.256 -26.308 1.00 93.81 241 ALA A C 1
ATOM 1848 O O . ALA A 1 241 ? 14.453 -2.810 -27.246 1.00 93.81 241 ALA A O 1
ATOM 1849 N N . LEU A 1 242 ? 16.316 -2.780 -25.963 1.00 95.19 242 LEU A N 1
ATOM 1850 C CA . LEU A 1 242 ? 16.987 -1.633 -26.587 1.00 95.19 242 LEU A CA 1
ATOM 1851 C C . LEU A 1 242 ? 17.422 -1.892 -28.034 1.00 95.19 242 LEU A C 1
ATOM 1853 O O . LEU A 1 242 ? 17.759 -0.956 -28.755 1.00 95.19 242 LEU A O 1
ATOM 1857 N N . ARG A 1 243 ? 17.327 -3.135 -28.519 1.00 94.25 243 ARG A N 1
ATOM 1858 C CA . ARG A 1 243 ? 17.421 -3.443 -29.955 1.00 94.25 243 ARG A CA 1
ATOM 1859 C C . ARG A 1 243 ? 16.354 -2.699 -30.766 1.00 94.25 243 ARG A C 1
ATOM 1861 O O . ARG A 1 243 ? 16.588 -2.329 -31.915 1.00 94.25 243 ARG A O 1
ATOM 1868 N N . ARG A 1 244 ? 15.189 -2.438 -30.160 1.00 93.31 244 ARG A N 1
ATOM 1869 C CA . ARG A 1 244 ? 14.078 -1.697 -30.771 1.00 93.31 244 ARG A CA 1
ATOM 1870 C C . ARG A 1 244 ? 14.320 -0.183 -30.652 1.00 93.31 244 ARG A C 1
ATOM 1872 O O . ARG A 1 244 ? 14.437 0.292 -29.522 1.00 93.31 244 ARG A O 1
ATOM 1879 N N . PRO A 1 245 ? 14.302 0.586 -31.760 1.00 92.00 245 PRO A N 1
ATOM 1880 C CA . PRO A 1 245 ? 14.493 2.040 -31.723 1.00 92.00 245 PRO A CA 1
ATOM 1881 C C . PRO A 1 245 ? 13.539 2.751 -30.758 1.00 92.00 245 PRO A C 1
ATOM 1883 O O . PRO A 1 245 ? 13.978 3.528 -29.919 1.00 92.00 245 PRO A O 1
ATOM 1886 N N . SER A 1 246 ? 12.259 2.366 -30.763 1.00 92.19 246 SER A N 1
ATOM 1887 C CA . SER A 1 246 ? 11.245 2.930 -29.865 1.00 92.19 246 SER A CA 1
ATOM 1888 C C . SER A 1 246 ? 11.574 2.770 -28.378 1.00 92.19 246 SER A C 1
ATOM 1890 O O . SER A 1 246 ? 11.199 3.619 -27.582 1.00 92.19 246 SER A O 1
ATOM 1892 N N . MET A 1 247 ? 12.290 1.715 -27.975 1.00 94.06 247 MET A N 1
ATOM 1893 C CA . MET A 1 247 ? 12.715 1.532 -26.579 1.00 94.06 247 MET A CA 1
ATOM 1894 C C . MET A 1 247 ? 13.969 2.341 -26.241 1.00 94.06 247 MET A C 1
ATOM 1896 O O . MET A 1 247 ? 14.149 2.724 -25.088 1.00 94.06 247 MET A O 1
ATOM 1900 N N . ARG A 1 248 ? 14.824 2.629 -27.229 1.00 94.06 248 ARG A N 1
ATOM 1901 C CA . ARG A 1 248 ? 15.932 3.576 -27.052 1.00 94.06 248 ARG A CA 1
ATOM 1902 C C . ARG A 1 248 ? 15.397 4.993 -26.894 1.00 94.06 248 ARG A C 1
ATOM 1904 O O . ARG A 1 248 ? 15.848 5.707 -26.004 1.00 94.06 248 ARG A O 1
ATOM 1911 N N . ASP A 1 249 ? 14.380 5.362 -27.668 1.00 93.56 249 ASP A N 1
ATOM 1912 C CA . ASP A 1 249 ? 13.732 6.673 -27.577 1.00 93.56 249 ASP A CA 1
ATOM 1913 C C . ASP A 1 249 ? 13.095 6.915 -26.196 1.00 93.56 249 ASP A C 1
ATOM 1915 O O . ASP A 1 249 ? 13.190 8.021 -25.671 1.00 93.56 249 ASP A O 1
ATOM 1919 N N . VAL A 1 250 ? 12.554 5.877 -25.544 1.00 92.38 250 VAL A N 1
ATOM 1920 C CA . VAL A 1 250 ? 12.058 5.956 -24.151 1.00 92.38 250 VAL A CA 1
ATOM 1921 C C . VAL A 1 250 ? 13.149 6.411 -23.166 1.00 92.38 250 VAL A C 1
ATOM 1923 O O . VAL A 1 250 ? 12.856 7.117 -22.197 1.00 92.38 250 VAL A O 1
ATOM 1926 N N . LEU A 1 251 ? 14.411 6.023 -23.384 1.00 92.44 251 LEU A N 1
ATOM 1927 C CA . LEU A 1 251 ? 15.535 6.420 -22.525 1.00 92.44 251 LEU A CA 1
ATOM 1928 C C . LEU A 1 251 ? 16.170 7.744 -22.960 1.00 92.44 251 LEU A C 1
ATOM 1930 O O . LEU A 1 251 ? 16.513 8.564 -22.112 1.00 92.44 251 LEU A O 1
ATOM 1934 N N . LEU A 1 252 ? 16.321 7.948 -24.268 1.00 92.69 252 LEU A N 1
ATOM 1935 C CA . LEU A 1 252 ? 17.062 9.071 -24.847 1.00 92.69 252 LEU A CA 1
ATOM 1936 C C . LEU A 1 252 ? 16.186 10.300 -25.155 1.00 92.69 252 LEU A C 1
ATOM 1938 O O . LEU A 1 252 ? 16.712 11.336 -25.560 1.00 92.69 252 LEU A O 1
ATOM 1942 N N . GLY A 1 253 ? 14.859 10.196 -25.024 1.00 86.69 253 GLY A N 1
ATOM 1943 C CA . GLY A 1 253 ? 13.898 11.209 -25.478 1.00 86.69 253 GLY A CA 1
ATOM 1944 C C . GLY A 1 253 ? 13.817 11.292 -27.005 1.00 86.69 253 GLY A C 1
ATOM 1945 O O . GLY A 1 253 ? 14.382 10.455 -27.703 1.00 86.69 253 GLY A O 1
ATOM 1946 N N . SER A 1 254 ? 13.160 12.313 -27.558 1.00 77.81 254 SER A N 1
ATOM 1947 C CA . SER A 1 254 ? 13.169 12.610 -29.000 1.00 77.81 254 SER A CA 1
ATOM 1948 C C . SER A 1 254 ? 14.203 13.697 -29.312 1.00 77.81 254 SER A C 1
ATOM 1950 O O . SER A 1 254 ? 14.081 14.819 -28.826 1.00 77.81 254 SER A O 1
ATOM 1952 N N . GLY A 1 255 ? 15.215 13.395 -30.123 1.00 80.62 255 GLY A N 1
ATOM 1953 C CA . GLY A 1 255 ? 16.248 14.359 -30.504 1.00 80.62 255 GLY A CA 1
ATOM 1954 C C . GLY A 1 255 ? 17.171 13.814 -31.589 1.00 80.62 255 GLY A C 1
ATOM 1955 O O . GLY A 1 255 ? 17.066 12.651 -31.969 1.00 80.62 255 GLY A O 1
ATOM 1956 N N . ALA A 1 256 ? 18.088 14.645 -32.077 1.00 83.69 256 ALA A N 1
ATOM 1957 C CA . ALA A 1 256 ? 19.141 14.251 -33.009 1.00 83.69 256 ALA A CA 1
ATOM 1958 C C . ALA A 1 256 ? 20.441 14.986 -32.657 1.00 83.69 256 ALA A C 1
ATOM 1960 O O . ALA A 1 256 ? 20.397 16.101 -32.141 1.00 83.69 256 ALA A O 1
ATOM 1961 N N . GLY A 1 257 ? 21.589 14.365 -32.926 1.00 89.56 257 GLY A N 1
ATOM 1962 C CA . GLY A 1 257 ? 22.900 14.958 -32.666 1.00 89.56 257 GLY A CA 1
ATOM 1963 C C . GLY A 1 257 ? 23.968 13.922 -32.302 1.00 89.56 257 GLY A C 1
ATOM 1964 O O . GLY A 1 257 ? 23.636 12.751 -32.095 1.00 89.56 257 GLY A O 1
ATOM 1965 N N . PRO A 1 258 ? 25.242 14.344 -32.222 1.00 87.94 258 PRO A N 1
ATOM 1966 C CA . PRO A 1 258 ? 26.362 13.455 -31.918 1.00 87.94 258 PRO A CA 1
ATOM 1967 C C . PRO A 1 258 ? 26.248 12.828 -30.522 1.00 87.94 258 PRO A C 1
ATOM 1969 O O . PRO A 1 258 ? 26.433 11.623 -30.394 1.00 87.94 258 PRO A O 1
ATOM 1972 N N . ASP A 1 259 ? 25.837 13.593 -29.508 1.00 91.31 259 ASP A N 1
ATOM 1973 C CA . ASP A 1 259 ? 25.693 13.095 -28.130 1.00 91.31 259 ASP A CA 1
ATOM 1974 C C . ASP A 1 259 ? 24.618 12.008 -28.020 1.00 91.31 259 ASP A C 1
ATOM 1976 O O . ASP A 1 259 ? 24.797 10.995 -27.344 1.00 91.31 259 ASP A O 1
ATOM 1980 N N . ARG A 1 260 ? 23.505 12.179 -28.746 1.00 93.19 260 ARG A N 1
ATOM 1981 C CA . ARG A 1 260 ? 22.465 11.150 -28.829 1.00 93.19 260 ARG A CA 1
ATOM 1982 C C . ARG A 1 260 ? 22.982 9.908 -29.539 1.00 93.19 260 ARG A C 1
ATOM 1984 O O . ARG A 1 260 ? 22.710 8.810 -29.076 1.00 93.19 26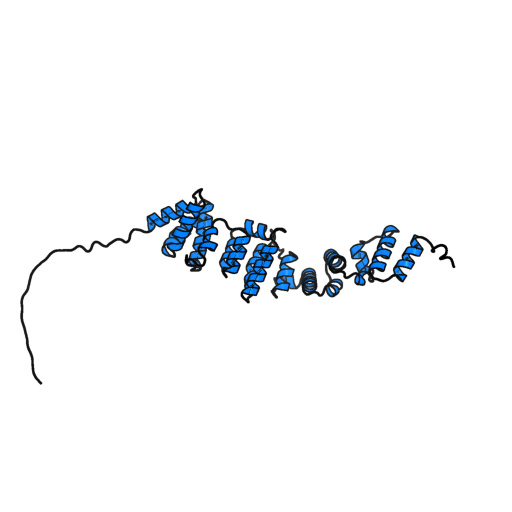0 ARG A O 1
ATOM 1991 N N . ALA A 1 261 ? 23.684 10.073 -30.658 1.00 92.56 261 ALA A N 1
ATOM 1992 C CA . ALA A 1 261 ? 24.234 8.945 -31.398 1.00 92.56 261 ALA A CA 1
ATOM 1993 C C . ALA A 1 261 ? 25.247 8.163 -30.544 1.00 92.56 261 ALA A C 1
ATOM 1995 O O . ALA A 1 261 ? 25.212 6.937 -30.541 1.00 92.56 261 ALA A O 1
ATOM 1996 N N . ALA A 1 262 ? 26.078 8.852 -29.755 1.00 93.88 262 ALA A N 1
ATOM 1997 C CA . ALA A 1 262 ? 26.978 8.215 -28.798 1.00 93.88 262 ALA A CA 1
ATOM 1998 C C . ALA A 1 262 ? 26.197 7.434 -27.727 1.00 93.88 262 ALA A C 1
ATOM 2000 O O . ALA A 1 262 ? 26.484 6.267 -27.473 1.00 93.88 262 ALA A O 1
ATOM 2001 N N . ALA A 1 263 ? 25.156 8.036 -27.145 1.00 95.06 263 ALA A N 1
ATOM 2002 C CA . ALA A 1 263 ? 24.297 7.348 -26.183 1.00 95.06 263 ALA A CA 1
ATOM 2003 C C . ALA A 1 263 ? 23.556 6.146 -26.808 1.00 95.06 263 ALA A C 1
ATOM 2005 O O . ALA A 1 263 ? 23.409 5.110 -26.165 1.00 95.06 263 ALA A O 1
ATOM 2006 N N . GLU A 1 264 ? 23.121 6.248 -28.066 1.00 95.75 264 GLU A N 1
ATOM 2007 C CA . GLU A 1 264 ? 22.498 5.150 -28.809 1.00 95.75 264 GLU A CA 1
ATOM 2008 C C . GLU A 1 264 ? 23.466 3.980 -29.018 1.00 95.75 264 GLU A C 1
ATOM 2010 O O . GLU A 1 264 ? 23.066 2.833 -28.812 1.00 95.75 264 GLU A O 1
ATOM 2015 N N . ALA A 1 265 ? 24.727 4.259 -29.361 1.00 95.44 265 ALA A N 1
ATOM 2016 C CA . ALA A 1 265 ? 25.764 3.239 -29.489 1.00 95.44 265 ALA A CA 1
ATOM 2017 C C . ALA A 1 265 ? 25.978 2.490 -28.163 1.00 95.44 265 ALA A C 1
ATOM 2019 O O . ALA A 1 265 ? 25.901 1.264 -28.138 1.00 95.44 265 ALA A O 1
ATOM 2020 N N . VAL A 1 266 ? 26.102 3.214 -27.042 1.00 96.06 266 VAL A N 1
ATOM 2021 C CA . VAL A 1 266 ? 26.215 2.604 -25.702 1.00 96.06 266 VAL A CA 1
ATOM 2022 C C . VAL A 1 266 ? 25.006 1.718 -25.380 1.00 96.06 266 VAL A C 1
ATOM 2024 O O . VAL A 1 266 ? 25.160 0.593 -24.907 1.00 96.06 266 VAL A O 1
ATOM 2027 N N . LEU A 1 267 ? 23.783 2.184 -25.652 1.00 96.00 267 LEU A N 1
ATOM 2028 C CA . LEU A 1 267 ? 22.577 1.387 -25.400 1.00 96.00 267 LEU A CA 1
ATOM 2029 C C . LEU A 1 267 ? 22.508 0.123 -26.274 1.00 96.00 267 LEU A C 1
ATOM 2031 O O . LEU A 1 267 ? 21.993 -0.900 -25.819 1.00 96.00 267 LEU A O 1
ATOM 2035 N N . LEU A 1 268 ? 23.017 0.173 -27.509 1.00 96.44 268 LEU A N 1
ATOM 2036 C CA . LEU A 1 268 ? 23.128 -0.993 -28.388 1.00 96.44 268 LEU A CA 1
ATOM 2037 C C . LEU A 1 268 ? 24.166 -1.997 -27.874 1.00 96.44 268 LEU A C 1
ATOM 2039 O O . LEU A 1 268 ? 23.874 -3.193 -27.849 1.00 96.44 268 LEU A O 1
ATOM 2043 N N . GLU A 1 269 ? 25.316 -1.539 -27.378 1.00 96.00 269 GLU A N 1
ATOM 2044 C CA . GLU A 1 269 ? 26.301 -2.414 -26.726 1.00 96.00 269 GLU A CA 1
ATOM 2045 C C . GLU A 1 269 ? 25.707 -3.118 -25.505 1.00 96.00 269 GLU A C 1
ATOM 2047 O O . GLU A 1 269 ? 25.823 -4.337 -25.374 1.00 96.00 269 GLU A O 1
ATOM 2052 N N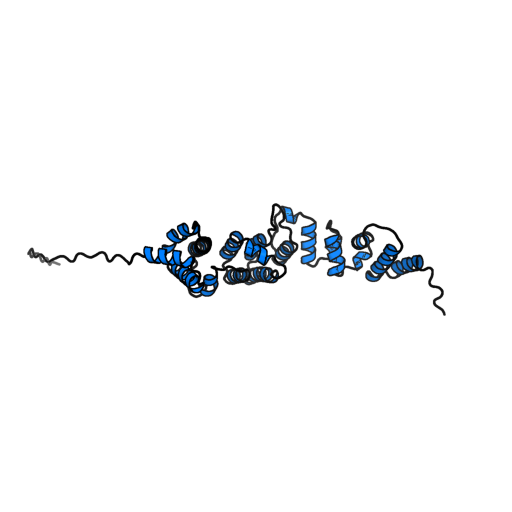 . MET A 1 270 ? 24.983 -2.383 -24.652 1.00 93.88 270 MET A N 1
ATOM 2053 C CA . MET A 1 270 ? 24.270 -2.962 -23.505 1.00 93.88 270 MET A CA 1
ATOM 2054 C C . MET A 1 270 ? 23.222 -4.006 -23.927 1.00 93.88 270 MET A C 1
ATOM 2056 O O . MET A 1 270 ? 22.937 -4.943 -23.180 1.00 93.88 270 MET A O 1
ATOM 2060 N N . ALA A 1 271 ? 22.649 -3.868 -25.126 1.00 94.94 271 ALA A N 1
ATOM 2061 C CA . ALA A 1 271 ? 21.732 -4.843 -25.712 1.00 94.94 271 ALA A CA 1
ATOM 2062 C C . ALA A 1 271 ? 22.445 -6.050 -26.357 1.00 94.94 271 ALA A C 1
ATOM 2064 O O . ALA A 1 271 ? 21.782 -7.016 -26.744 1.00 94.94 271 ALA A O 1
ATOM 2065 N N . GLY A 1 272 ? 23.776 -6.017 -26.472 1.00 94.75 272 GLY A N 1
ATOM 2066 C CA . GLY A 1 272 ? 24.591 -7.011 -27.173 1.00 94.75 272 GLY A CA 1
ATOM 2067 C C . GLY A 1 272 ? 24.653 -6.826 -28.695 1.00 94.75 272 GLY A C 1
ATOM 2068 O O . GLY A 1 272 ? 25.069 -7.745 -29.393 1.00 94.75 272 GLY A O 1
ATOM 2069 N N . GLU A 1 273 ? 24.245 -5.670 -29.224 1.00 96.12 273 GLU A N 1
ATOM 2070 C CA . GLU A 1 273 ? 24.272 -5.330 -30.656 1.00 96.12 273 GLU A CA 1
ATOM 2071 C C . GLU A 1 273 ? 25.589 -4.629 -31.036 1.00 96.12 273 GLU A C 1
ATOM 2073 O O . GLU A 1 273 ? 25.595 -3.492 -31.512 1.00 96.12 273 GLU A O 1
ATOM 2078 N N . ILE A 1 274 ? 26.716 -5.313 -30.809 1.00 94.50 274 ILE A N 1
ATOM 2079 C CA . ILE A 1 274 ? 28.071 -4.749 -30.956 1.00 94.50 274 ILE A CA 1
ATOM 2080 C C . ILE A 1 274 ? 28.307 -4.188 -32.364 1.00 94.50 274 ILE A C 1
ATOM 2082 O O . ILE A 1 274 ? 28.673 -3.031 -32.508 1.00 94.50 274 ILE A O 1
ATOM 2086 N N . THR A 1 275 ? 27.979 -4.943 -33.416 1.00 95.69 275 THR A N 1
ATOM 2087 C CA . THR A 1 275 ? 28.179 -4.491 -34.806 1.00 95.69 275 THR A CA 1
ATOM 2088 C C . THR A 1 275 ? 27.380 -3.231 -35.149 1.00 95.69 275 THR A C 1
ATOM 2090 O O . THR A 1 275 ? 27.846 -2.381 -35.906 1.00 95.69 275 THR A O 1
ATOM 2093 N N . ALA A 1 276 ? 26.165 -3.093 -34.608 1.00 94.81 276 ALA A N 1
ATOM 2094 C CA . ALA A 1 276 ? 25.351 -1.905 -34.838 1.00 94.81 276 ALA A CA 1
ATOM 2095 C C . ALA A 1 276 ? 25.893 -0.692 -34.067 1.00 94.81 276 ALA A C 1
ATOM 2097 O O . ALA A 1 276 ? 25.830 0.426 -34.577 1.00 94.81 276 ALA A O 1
ATOM 2098 N N . ALA A 1 277 ? 26.435 -0.908 -32.865 1.00 95.25 277 ALA A N 1
ATOM 2099 C CA . ALA A 1 277 ? 27.104 0.131 -32.093 1.00 95.25 277 ALA A CA 1
ATOM 2100 C C . ALA A 1 277 ? 28.410 0.591 -32.761 1.00 95.25 277 ALA A C 1
ATOM 2102 O O . ALA A 1 277 ? 28.595 1.794 -32.942 1.00 95.25 277 ALA A O 1
ATOM 2103 N N . ASP A 1 278 ? 29.250 -0.344 -33.215 1.00 95.44 278 ASP A N 1
ATOM 2104 C CA . ASP A 1 278 ? 30.514 -0.064 -33.909 1.00 95.44 278 ASP A CA 1
ATOM 2105 C C . ASP A 1 278 ? 30.294 0.831 -35.132 1.00 95.44 278 ASP A C 1
ATOM 2107 O O . ASP A 1 278 ? 30.973 1.841 -35.298 1.00 95.44 278 ASP A O 1
ATOM 2111 N N . ALA A 1 279 ? 29.268 0.542 -35.938 1.00 95.25 279 ALA A N 1
ATOM 2112 C CA . ALA A 1 279 ? 28.919 1.367 -37.094 1.00 95.25 279 ALA A CA 1
ATOM 2113 C C . ALA A 1 279 ? 28.563 2.820 -36.711 1.00 95.25 279 ALA A C 1
ATOM 2115 O O . ALA A 1 279 ? 28.806 3.760 -37.474 1.00 95.25 279 ALA A O 1
ATOM 2116 N N . ILE A 1 280 ? 27.974 3.033 -35.529 1.00 93.94 280 ILE A N 1
ATOM 2117 C CA . ILE A 1 280 ? 27.690 4.379 -35.022 1.00 93.94 280 ILE A CA 1
ATOM 2118 C C . ILE A 1 280 ? 28.977 5.040 -34.521 1.00 93.94 280 ILE A C 1
ATOM 2120 O O . ILE A 1 280 ? 29.189 6.218 -34.823 1.00 93.94 280 ILE A O 1
ATOM 2124 N N . TRP A 1 281 ? 29.839 4.304 -33.817 1.00 94.88 281 TRP A N 1
ATOM 2125 C CA . TRP A 1 281 ? 31.131 4.809 -33.353 1.00 94.88 281 TRP A CA 1
ATOM 2126 C C . TRP A 1 281 ? 32.052 5.214 -34.499 1.00 94.88 281 TRP A C 1
ATOM 2128 O O . TRP A 1 281 ? 32.579 6.324 -34.475 1.00 94.88 281 TRP A O 1
ATOM 2138 N N . GLU A 1 282 ? 32.179 4.393 -35.540 1.00 93.69 282 GLU A N 1
ATOM 2139 C CA . GLU A 1 282 ? 32.959 4.710 -36.743 1.00 93.69 282 GLU A CA 1
ATOM 2140 C C . GLU A 1 282 ? 32.462 5.987 -37.427 1.00 93.69 282 GLU A C 1
ATOM 2142 O O . GLU A 1 282 ? 33.251 6.814 -37.884 1.00 93.69 282 GLU A O 1
ATOM 2147 N N . ARG A 1 283 ? 31.143 6.202 -37.464 1.00 93.00 283 ARG A N 1
ATOM 2148 C CA . ARG A 1 283 ? 30.565 7.433 -38.017 1.00 93.00 283 ARG A CA 1
ATOM 2149 C C . ARG A 1 283 ? 30.875 8.664 -37.161 1.00 93.00 283 ARG A C 1
ATOM 2151 O O . ARG A 1 283 ? 30.997 9.755 -37.712 1.00 93.00 283 ARG A O 1
ATOM 2158 N N . LEU A 1 284 ? 30.955 8.513 -35.838 1.00 91.12 284 LEU A N 1
ATOM 2159 C CA . LEU A 1 284 ? 31.217 9.617 -34.908 1.00 91.12 284 LEU A CA 1
ATOM 2160 C C . LEU A 1 284 ? 32.705 9.966 -34.799 1.00 91.12 284 LEU A C 1
ATOM 2162 O O . LEU A 1 284 ? 33.044 11.142 -34.696 1.00 91.12 284 LEU A O 1
ATOM 2166 N N . LEU A 1 285 ? 33.576 8.957 -34.807 1.00 90.56 285 LEU A N 1
ATOM 2167 C CA . LEU A 1 285 ? 35.012 9.093 -34.552 1.00 90.56 285 LEU A CA 1
ATOM 2168 C C . LEU A 1 285 ? 35.857 9.066 -35.837 1.00 90.56 285 LEU A C 1
ATOM 2170 O O . LEU A 1 285 ? 37.028 9.441 -35.807 1.00 90.56 285 LEU A O 1
ATOM 2174 N N . GLY A 1 286 ? 35.264 8.662 -36.964 1.00 80.94 286 GLY A N 1
ATOM 2175 C CA . GLY A 1 286 ? 35.979 8.308 -38.187 1.00 80.94 286 GLY A CA 1
ATOM 2176 C C . GLY A 1 286 ? 36.422 6.837 -38.176 1.00 80.94 286 GLY A C 1
ATOM 2177 O O . GLY A 1 286 ? 36.376 6.183 -37.132 1.00 80.94 286 GLY A O 1
ATOM 2178 N N . PRO A 1 287 ? 36.845 6.285 -39.330 1.00 72.75 287 PRO A N 1
ATOM 2179 C CA . PRO A 1 287 ? 37.374 4.927 -39.385 1.00 72.75 287 PRO A CA 1
ATOM 2180 C C . PRO A 1 287 ? 38.554 4.808 -38.420 1.00 72.75 287 PRO A C 1
ATOM 2182 O O . PRO A 1 287 ? 39.433 5.674 -38.419 1.00 72.75 287 PRO A O 1
ATOM 2185 N N . ALA A 1 288 ? 38.578 3.747 -37.608 1.00 59.91 288 ALA A N 1
ATOM 2186 C CA . ALA A 1 288 ? 39.717 3.455 -36.751 1.00 59.91 288 ALA A CA 1
ATOM 2187 C C . ALA A 1 288 ? 40.975 3.426 -37.628 1.00 59.91 288 ALA A C 1
ATOM 2189 O O . ALA A 1 288 ? 41.118 2.574 -38.507 1.00 59.91 288 ALA A O 1
ATOM 2190 N N . ALA A 1 289 ? 4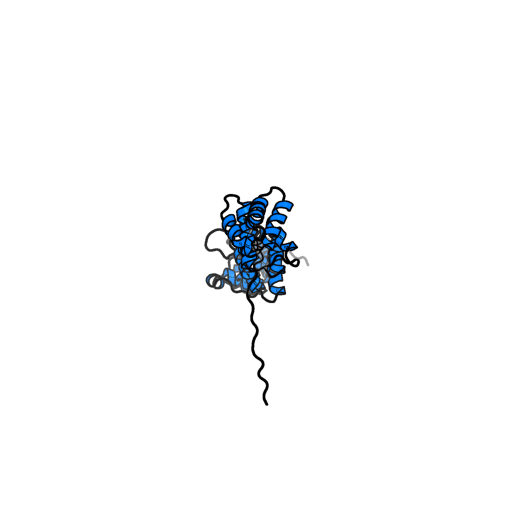1.857 4.409 -37.451 1.00 48.66 289 ALA A N 1
ATOM 2191 C CA . ALA A 1 289 ? 43.104 4.483 -38.186 1.00 48.66 289 ALA A CA 1
ATOM 2192 C C . ALA A 1 289 ? 43.970 3.281 -37.783 1.00 48.66 289 ALA A C 1
ATOM 2194 O O . ALA A 1 289 ? 44.651 3.333 -36.768 1.00 48.66 289 ALA A O 1
ATOM 2195 N N . GLY A 1 290 ? 43.895 2.202 -38.565 1.00 46.25 290 GLY A N 1
ATOM 2196 C CA . GLY A 1 290 ? 44.781 1.044 -38.504 1.00 46.25 290 GLY A CA 1
ATOM 2197 C C . GLY A 1 290 ? 44.798 0.314 -37.161 1.00 46.25 290 GLY A C 1
ATOM 2198 O O . GLY A 1 290 ? 45.620 0.608 -36.296 1.00 46.25 290 GLY A O 1
ATOM 2199 N N . ALA A 1 291 ? 44.008 -0.755 -37.044 1.00 43.81 291 ALA A N 1
ATOM 2200 C CA . ALA A 1 291 ? 44.522 -1.921 -36.336 1.00 43.81 291 ALA A CA 1
ATOM 2201 C C . ALA A 1 291 ? 45.765 -2.378 -37.116 1.00 43.81 291 ALA A C 1
ATOM 2203 O O . ALA A 1 291 ? 45.648 -2.905 -38.222 1.00 43.81 291 ALA A O 1
ATOM 2204 N N . GLY A 1 292 ? 46.941 -2.023 -36.595 1.00 45.66 292 GLY A N 1
ATOM 2205 C CA . GLY A 1 292 ? 48.217 -2.497 -37.104 1.00 45.66 292 GLY A CA 1
ATOM 2206 C C . GLY A 1 292 ? 48.238 -4.021 -37.137 1.00 45.66 292 GLY A C 1
ATOM 2207 O O . GLY A 1 292 ? 47.667 -4.674 -36.261 1.00 45.66 292 GLY A O 1
ATOM 2208 N N . GLU A 1 293 ? 48.868 -4.522 -38.195 1.00 37.72 293 GLU A N 1
ATOM 2209 C CA . GLU A 1 293 ? 49.332 -5.902 -38.366 1.00 37.72 293 GLU A CA 1
ATOM 2210 C C . GLU A 1 293 ? 50.020 -6.473 -37.117 1.00 37.72 293 GLU A C 1
ATOM 2212 O O . GLU A 1 293 ? 50.726 -5.712 -36.410 1.00 37.72 293 GLU A O 1
#

Sequence (293 aa):
MVVIILLGGGLPQAARGDDAVPTRAPSQEPRVADAILGLDADDFAMRRTAFLELWQMGEAALPAVRAARNSPRVQIAQAAATLEQLLLMGVRADDRYAAALGHLLEPTPAKIVELCHHGLWDLAAQLLDSRPDIAEELYSDNQLQLLNQIAEEALRQGNATLAWPLVRVVTRPGDDDYDGSDLSVWLAQKLDLALSPGREADPEVQALRRLYAGHASAVLQMPASDDLKRKVITRYGQWQALRRPSMRDVLLGSGAGPDRAAAEAVLLEMAGEITAADAIWERLLGPAAGAGE